Protein AF-A0A1H7JJ65-F1 (afdb_monomer_lite)

Organism: NCBI:txid188906

Structure (mmCIF, N/CA/C/O backbone):
data_AF-A0A1H7JJ65-F1
#
_entry.id   AF-A0A1H7JJ65-F1
#
loop_
_atom_site.group_PDB
_atom_site.id
_atom_site.type_symbol
_atom_site.label_atom_id
_atom_site.label_alt_id
_atom_site.label_comp_id
_atom_site.label_asym_id
_atom_site.label_entity_id
_atom_site.label_seq_id
_atom_site.pdbx_PDB_ins_code
_atom_site.Cartn_x
_atom_site.Cartn_y
_atom_site.Cartn_z
_atom_site.occupancy
_atom_site.B_iso_or_equiv
_atom_site.auth_seq_id
_atom_site.auth_comp_id
_atom_site.auth_asym_id
_atom_site.auth_atom_id
_atom_site.pdbx_PDB_model_num
ATOM 1 N N . MET A 1 1 ? 13.362 -25.190 -74.216 1.00 41.28 1 MET A N 1
ATOM 2 C CA . MET A 1 1 ? 14.226 -24.588 -75.252 1.00 41.28 1 MET A CA 1
ATOM 3 C C . MET A 1 1 ? 14.734 -23.266 -74.709 1.00 41.28 1 MET A C 1
ATOM 5 O O . MET A 1 1 ? 13.942 -22.355 -74.521 1.00 41.28 1 MET A O 1
ATOM 9 N N . SER A 1 2 ? 16.019 -23.224 -74.352 1.00 42.03 2 SER A N 1
ATOM 10 C CA . SER A 1 2 ? 16.770 -22.013 -73.999 1.00 42.03 2 SER A CA 1
ATOM 11 C C . SER A 1 2 ? 16.595 -20.935 -75.059 1.00 42.03 2 SER A C 1
ATOM 13 O O . SER A 1 2 ? 16.557 -21.314 -76.218 1.00 42.03 2 SER A O 1
ATOM 15 N N . HIS A 1 3 ? 16.587 -19.653 -74.687 1.00 48.94 3 HIS A N 1
ATOM 16 C CA . HIS A 1 3 ? 17.290 -18.583 -75.410 1.00 48.94 3 HIS A CA 1
ATOM 17 C C . HIS A 1 3 ? 17.666 -17.465 -74.428 1.00 48.94 3 HIS A C 1
ATOM 19 O O . HIS A 1 3 ? 17.015 -17.242 -73.412 1.00 48.94 3 HIS A O 1
ATOM 25 N N . ASN A 1 4 ? 18.804 -16.859 -74.732 1.00 43.41 4 ASN A N 1
ATOM 26 C CA . ASN A 1 4 ? 19.715 -16.140 -73.860 1.00 43.41 4 ASN A CA 1
ATOM 27 C C . ASN A 1 4 ? 19.615 -14.617 -74.084 1.00 43.41 4 ASN A C 1
ATOM 29 O O . ASN A 1 4 ? 19.265 -14.188 -75.176 1.00 43.41 4 ASN A O 1
ATOM 33 N N . ALA A 1 5 ? 19.965 -13.865 -73.037 1.00 46.72 5 ALA A N 1
ATOM 34 C CA . ALA A 1 5 ? 20.503 -12.500 -72.952 1.00 46.72 5 ALA A CA 1
ATOM 35 C C . ALA A 1 5 ? 20.323 -11.485 -74.105 1.00 46.72 5 ALA A C 1
ATOM 37 O O . ALA A 1 5 ? 20.729 -11.729 -75.236 1.00 46.72 5 ALA A O 1
ATOM 38 N N . SER A 1 6 ? 19.992 -10.235 -73.738 1.00 50.41 6 SER A N 1
ATOM 39 C CA . SER A 1 6 ? 20.900 -9.085 -73.941 1.00 50.41 6 SER A CA 1
ATOM 40 C C . SER A 1 6 ? 20.481 -7.845 -73.136 1.00 50.41 6 SER A C 1
ATOM 42 O O . SER A 1 6 ? 19.317 -7.462 -73.098 1.00 50.41 6 SER A O 1
ATOM 44 N N . LYS A 1 7 ? 21.478 -7.252 -72.469 1.00 47.69 7 LYS A N 1
ATOM 45 C CA . LYS A 1 7 ? 21.462 -5.988 -71.718 1.00 47.69 7 LYS A CA 1
ATOM 46 C C . LYS A 1 7 ? 21.478 -4.790 -72.672 1.00 47.69 7 LYS A C 1
ATOM 48 O O . LYS A 1 7 ? 22.247 -4.821 -73.622 1.00 47.69 7 LYS A O 1
ATOM 53 N N . THR A 1 8 ? 20.829 -3.692 -72.281 1.00 56.34 8 THR A N 1
ATOM 54 C CA . THR A 1 8 ? 21.282 -2.321 -72.596 1.00 56.34 8 THR A CA 1
ATOM 55 C C . THR A 1 8 ? 20.722 -1.346 -71.558 1.00 56.34 8 THR A C 1
ATOM 57 O O . THR A 1 8 ? 19.511 -1.226 -71.401 1.00 56.34 8 THR A O 1
ATOM 60 N N . VAL A 1 9 ? 21.625 -0.688 -70.831 1.00 53.47 9 VAL A N 1
ATOM 61 C CA . VAL A 1 9 ? 21.382 0.411 -69.882 1.00 53.47 9 VAL A CA 1
ATOM 62 C C . VAL A 1 9 ? 21.747 1.714 -70.603 1.00 53.47 9 VAL A C 1
ATOM 64 O O . VAL A 1 9 ? 22.794 1.726 -71.251 1.00 53.47 9 VAL A O 1
ATOM 67 N N . PRO A 1 10 ? 20.956 2.797 -70.519 1.00 58.78 10 PRO A N 1
ATOM 68 C CA . PRO A 1 10 ? 21.378 4.095 -71.028 1.00 58.78 10 PRO A CA 1
ATOM 69 C C . PRO A 1 10 ? 22.107 4.931 -69.963 1.00 58.78 10 PRO A C 1
ATOM 71 O O . PRO A 1 10 ? 21.571 5.235 -68.898 1.00 58.78 10 PRO A O 1
ATOM 74 N N . ASP A 1 11 ? 23.335 5.311 -70.313 1.00 47.53 11 ASP A N 1
ATOM 75 C CA . ASP A 1 11 ? 24.156 6.361 -69.710 1.00 47.53 11 ASP A CA 1
ATOM 76 C C . ASP A 1 11 ? 23.584 7.752 -70.018 1.00 47.53 11 ASP A C 1
ATOM 78 O O . ASP A 1 11 ? 23.416 8.105 -71.185 1.00 47.53 11 ASP A O 1
ATOM 82 N N . SER A 1 12 ? 23.405 8.595 -68.997 1.00 51.94 12 SER A N 1
ATOM 83 C CA . SER A 1 12 ? 23.601 10.044 -69.150 1.00 51.94 12 SER A CA 1
ATOM 84 C C . SER A 1 12 ? 23.763 10.730 -67.792 1.00 51.94 12 SER A C 1
ATOM 86 O O . SER A 1 12 ? 22.829 11.309 -67.239 1.00 51.94 12 SER A O 1
ATOM 88 N N . TRP A 1 13 ? 24.990 10.688 -67.276 1.00 40.09 13 TRP A N 1
ATOM 89 C CA . TRP A 1 13 ? 25.503 11.655 -66.310 1.00 40.09 13 TRP A CA 1
ATOM 90 C C . TRP A 1 13 ? 25.763 12.989 -67.021 1.00 40.09 13 TRP A C 1
ATOM 92 O O . TRP A 1 13 ? 26.478 13.030 -68.023 1.00 40.09 13 TRP A O 1
ATOM 102 N N . ARG A 1 14 ? 25.215 14.096 -66.509 1.00 53.28 14 ARG A N 1
ATOM 103 C CA . ARG A 1 14 ? 25.593 15.449 -66.944 1.00 53.28 14 ARG A CA 1
ATOM 104 C C . ARG A 1 14 ? 25.637 16.384 -65.731 1.00 53.28 14 ARG A C 1
ATOM 106 O O . ARG A 1 14 ? 24.605 16.737 -65.171 1.00 53.28 14 ARG A O 1
ATOM 113 N N . SER A 1 15 ? 26.851 16.740 -65.321 1.00 58.25 15 SER A N 1
ATOM 114 C CA . SER A 1 15 ? 27.149 17.705 -64.254 1.00 58.25 15 SER A CA 1
ATOM 115 C C . SER A 1 15 ? 26.972 19.155 -64.740 1.00 58.25 15 SER A C 1
ATOM 117 O O . SER A 1 15 ? 27.299 19.437 -65.896 1.00 58.25 15 SER A O 1
ATOM 119 N N . PRO A 1 16 ? 26.516 20.095 -63.892 1.00 60.50 16 PRO A N 1
ATOM 120 C CA . PRO A 1 16 ? 26.518 21.526 -64.202 1.00 60.50 16 PRO A CA 1
ATOM 121 C C . PRO A 1 16 ? 27.864 22.212 -63.860 1.00 60.50 16 PRO A C 1
ATOM 123 O O . PRO A 1 16 ? 28.567 21.763 -62.952 1.00 60.50 16 PRO A O 1
ATOM 126 N N . PRO A 1 17 ? 28.237 23.303 -64.563 1.00 58.91 17 PRO A N 1
ATOM 127 C CA . PRO A 1 17 ? 29.529 23.969 -64.403 1.00 58.91 17 PRO A CA 1
ATOM 128 C C . PRO A 1 17 ? 29.601 24.938 -63.210 1.00 58.91 17 PRO A C 1
ATOM 130 O O . PRO A 1 17 ? 28.641 25.619 -62.850 1.00 58.91 17 PRO A O 1
ATOM 133 N N . SER A 1 18 ? 30.807 25.026 -62.650 1.00 46.53 18 SER A N 1
ATOM 134 C CA . SER A 1 18 ? 31.251 25.923 -61.582 1.00 46.53 18 SER A CA 1
ATOM 135 C C . SER A 1 18 ? 31.408 27.373 -62.061 1.00 46.53 18 SER A C 1
ATOM 137 O O . SER A 1 18 ? 32.249 27.655 -62.914 1.00 46.53 18 SER A O 1
ATOM 139 N N . GLY A 1 19 ? 30.650 28.302 -61.472 1.00 43.56 19 GLY A N 1
ATOM 140 C CA . GLY A 1 19 ? 30.811 29.747 -61.661 1.00 43.56 19 GLY A CA 1
ATOM 141 C C . GLY A 1 19 ? 31.326 30.421 -60.391 1.00 43.56 19 GLY A C 1
ATOM 142 O O . GLY A 1 19 ? 30.559 30.644 -59.456 1.00 43.56 19 GLY A O 1
ATOM 143 N N . GLY A 1 20 ? 32.618 30.752 -60.364 1.00 42.12 20 GLY A N 1
ATOM 144 C CA . GLY A 1 20 ? 33.232 31.583 -59.331 1.00 42.12 20 GLY A CA 1
ATOM 145 C C . GLY A 1 20 ? 32.865 33.059 -59.505 1.00 42.12 20 GLY A C 1
ATOM 146 O O . GLY A 1 20 ? 32.876 33.587 -60.616 1.00 42.12 20 GLY A O 1
ATOM 147 N N . ARG A 1 21 ? 32.538 33.736 -58.399 1.00 47.75 21 ARG A N 1
ATOM 148 C CA . ARG A 1 21 ? 32.525 35.201 -58.314 1.00 47.75 21 ARG A CA 1
ATOM 149 C C . ARG A 1 21 ? 33.185 35.635 -57.014 1.00 47.75 21 ARG A C 1
ATOM 151 O O . ARG A 1 21 ? 32.634 35.437 -55.932 1.00 47.75 21 ARG A O 1
ATOM 158 N N . ASP A 1 22 ? 34.345 36.254 -57.174 1.00 50.09 22 ASP A N 1
ATOM 159 C CA . ASP A 1 22 ? 35.109 36.935 -56.141 1.00 50.09 22 ASP A CA 1
ATOM 160 C C . ASP A 1 22 ? 34.299 38.086 -55.532 1.00 50.09 22 ASP A C 1
ATOM 162 O O . ASP A 1 22 ? 33.864 39.005 -56.233 1.00 50.09 22 ASP A O 1
ATOM 166 N N . ARG A 1 23 ? 34.123 38.076 -54.207 1.00 54.47 23 ARG A N 1
ATOM 167 C CA . ARG A 1 23 ? 33.715 39.260 -53.442 1.00 54.47 23 ARG A CA 1
ATOM 168 C C . ARG A 1 23 ? 34.768 39.565 -52.385 1.00 54.47 23 ARG A C 1
ATOM 170 O O . ARG A 1 23 ? 34.934 38.832 -51.417 1.00 54.47 23 ARG A O 1
ATOM 177 N N . LYS A 1 24 ? 35.480 40.670 -52.622 1.00 46.72 24 LYS A N 1
ATOM 178 C CA . LYS A 1 24 ? 36.462 41.288 -51.729 1.00 46.72 24 LYS A CA 1
ATOM 179 C C . LYS A 1 24 ? 35.799 41.656 -50.399 1.00 46.72 24 LYS A C 1
ATOM 181 O O . LYS A 1 24 ? 34.787 42.351 -50.372 1.00 46.72 24 LYS A O 1
ATOM 186 N N . THR A 1 25 ? 36.387 41.189 -49.308 1.00 47.78 25 THR A N 1
ATOM 187 C CA . THR A 1 25 ? 35.969 41.427 -47.926 1.00 47.78 25 THR A CA 1
ATOM 188 C C . THR A 1 25 ? 36.525 42.758 -47.404 1.00 47.78 25 THR A C 1
ATOM 190 O O . THR A 1 25 ? 37.738 42.953 -47.411 1.00 47.78 25 THR A O 1
ATOM 193 N N . ASN A 1 26 ? 35.666 43.647 -46.895 1.00 48.22 26 ASN A N 1
ATOM 194 C CA . ASN A 1 26 ? 36.058 44.781 -46.047 1.00 48.22 26 ASN A CA 1
ATOM 195 C C . ASN A 1 26 ? 35.867 44.362 -44.575 1.00 48.22 26 ASN A C 1
ATOM 197 O O . ASN A 1 26 ? 34.754 44.378 -44.068 1.00 48.22 26 ASN A O 1
ATOM 201 N N . VAL A 1 27 ? 36.941 43.933 -43.902 1.00 56.47 27 VAL A N 1
ATOM 202 C CA . VAL A 1 27 ? 36.915 43.272 -42.568 1.00 56.47 27 VAL A CA 1
ATOM 203 C C . VAL A 1 27 ? 37.141 44.254 -41.396 1.00 56.47 27 VAL A C 1
ATOM 205 O O . VAL A 1 27 ? 37.302 43.855 -40.249 1.00 56.47 27 VAL A O 1
ATOM 208 N N . GLY A 1 28 ? 37.156 45.568 -41.638 1.00 53.72 28 GLY A N 1
ATOM 209 C CA . GLY A 1 28 ? 37.593 46.540 -40.622 1.00 53.72 28 GLY A CA 1
ATOM 210 C C . GLY A 1 28 ? 36.518 47.080 -39.669 1.00 53.72 28 GLY A C 1
ATOM 211 O O . GLY A 1 28 ? 36.824 47.355 -38.510 1.00 53.72 28 GLY A O 1
ATOM 212 N N . ALA A 1 29 ? 35.276 47.262 -40.129 1.00 51.69 29 ALA A N 1
ATOM 213 C CA . ALA A 1 29 ? 34.295 48.097 -39.418 1.00 51.69 29 ALA A CA 1
ATOM 214 C C . ALA A 1 29 ? 33.195 47.321 -38.665 1.00 51.69 29 ALA A C 1
ATOM 216 O O . ALA A 1 29 ? 32.647 47.841 -37.698 1.00 51.69 29 ALA A O 1
ATOM 217 N N . ASP A 1 30 ? 32.917 46.066 -39.030 1.00 55.19 30 ASP A N 1
ATOM 218 C CA . ASP A 1 30 ? 31.766 45.318 -38.489 1.00 55.19 30 ASP A CA 1
ATOM 219 C C . ASP A 1 30 ? 32.031 44.613 -37.149 1.00 55.19 30 ASP A C 1
ATOM 221 O O . ASP A 1 30 ? 31.111 44.278 -36.400 1.00 55.19 30 ASP A O 1
ATOM 225 N N . MET A 1 31 ? 33.297 44.412 -36.781 1.00 54.59 31 MET A N 1
ATOM 226 C CA . MET A 1 3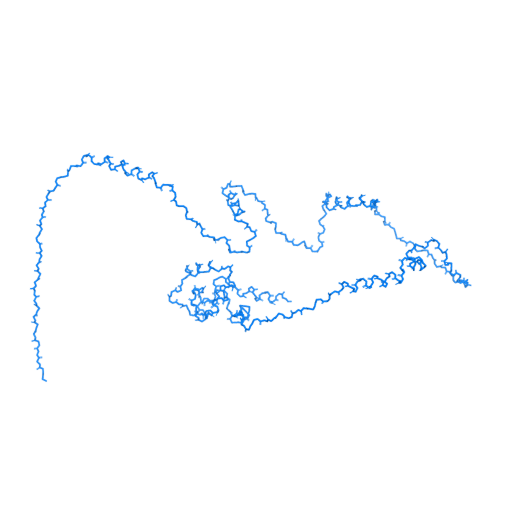1 ? 33.643 43.546 -35.649 1.00 54.59 31 MET A CA 1
ATOM 227 C C . MET A 1 31 ? 33.494 44.223 -34.274 1.00 54.59 31 MET A C 1
ATOM 229 O O . MET A 1 31 ? 33.460 43.539 -33.251 1.00 54.59 31 MET A O 1
ATOM 233 N N . ARG A 1 32 ? 33.386 45.559 -34.221 1.00 56.09 32 ARG A N 1
ATOM 234 C CA . ARG A 1 32 ? 33.118 46.311 -32.977 1.00 56.09 32 ARG A CA 1
ATOM 235 C C . ARG A 1 32 ? 31.623 46.416 -32.680 1.00 56.09 32 ARG A C 1
ATOM 237 O O . ARG A 1 32 ? 31.228 46.238 -31.533 1.00 56.09 32 ARG A O 1
ATOM 244 N N . THR A 1 33 ? 30.796 46.611 -33.700 1.00 54.47 33 THR A N 1
ATOM 245 C CA . THR A 1 33 ? 29.335 46.712 -33.578 1.00 54.47 33 THR A CA 1
ATOM 246 C C . THR A 1 33 ? 28.707 45.357 -33.246 1.00 54.47 33 THR A C 1
ATOM 248 O O . THR A 1 33 ? 27.845 45.279 -32.375 1.00 54.47 33 THR A O 1
ATOM 251 N N . ILE A 1 34 ? 29.221 44.264 -33.828 1.00 57.38 34 ILE A N 1
ATOM 252 C CA . ILE A 1 34 ? 28.788 42.894 -33.498 1.00 57.38 34 ILE A CA 1
ATOM 253 C C . ILE A 1 34 ? 29.124 42.522 -32.043 1.00 57.38 34 ILE A C 1
ATOM 255 O O . ILE A 1 34 ? 28.306 41.911 -31.362 1.00 57.38 34 ILE A O 1
ATOM 259 N N . ARG A 1 35 ? 30.287 42.933 -31.518 1.00 57.25 35 ARG A N 1
ATOM 260 C CA . ARG A 1 35 ? 30.678 42.643 -30.122 1.00 57.25 35 ARG A CA 1
ATOM 261 C C . ARG A 1 35 ? 29.809 43.366 -29.091 1.00 57.25 35 ARG A C 1
ATOM 263 O O . ARG A 1 35 ? 29.536 42.801 -28.037 1.00 57.25 35 ARG A O 1
ATOM 270 N N . ILE A 1 36 ? 29.348 44.578 -29.401 1.00 60.50 36 ILE A N 1
ATOM 271 C CA . ILE A 1 36 ? 28.470 45.352 -28.511 1.00 60.50 36 ILE A CA 1
ATOM 272 C C . ILE A 1 36 ? 27.048 44.767 -28.509 1.00 60.50 36 ILE A C 1
ATOM 274 O O . ILE A 1 36 ? 26.448 44.638 -27.446 1.00 60.50 36 ILE A O 1
ATOM 278 N N . ILE A 1 37 ? 26.539 44.326 -29.665 1.00 59.69 37 ILE A N 1
ATOM 279 C CA . ILE A 1 37 ? 25.203 43.713 -29.775 1.00 59.69 37 ILE A CA 1
ATOM 280 C C . ILE A 1 37 ? 25.163 42.326 -29.106 1.00 59.69 37 ILE A C 1
ATOM 282 O O . ILE A 1 37 ? 24.202 42.014 -28.407 1.00 59.69 37 ILE A O 1
ATOM 286 N N . VAL A 1 3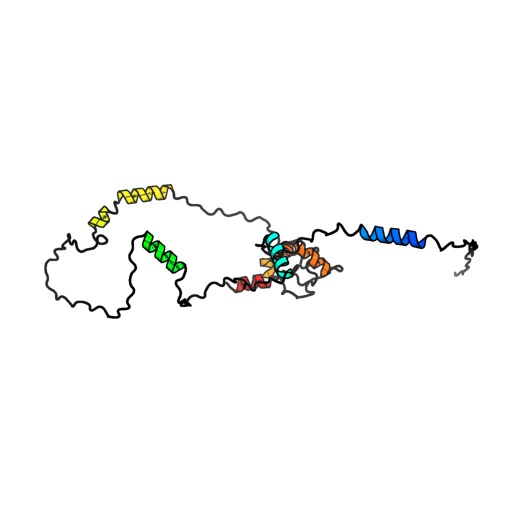8 ? 26.225 41.520 -29.234 1.00 60.06 38 VAL A N 1
ATOM 287 C CA . VAL A 1 38 ? 26.328 40.211 -28.555 1.00 60.06 38 VAL A CA 1
ATOM 288 C C . VAL A 1 38 ? 26.459 40.368 -27.033 1.00 60.06 38 VAL A C 1
ATOM 290 O O . VAL A 1 38 ? 25.875 39.585 -26.289 1.00 60.06 38 VAL A O 1
ATOM 293 N N . GLY A 1 39 ? 27.159 41.402 -26.553 1.00 56.62 39 GLY A N 1
ATOM 294 C CA . GLY A 1 39 ? 27.272 41.687 -25.118 1.00 56.62 39 GLY A CA 1
ATOM 295 C C . GLY A 1 39 ? 25.956 42.140 -24.473 1.00 56.62 39 GLY A C 1
ATOM 296 O O . GLY A 1 39 ? 25.654 41.743 -23.351 1.00 56.62 39 GLY A O 1
ATOM 297 N N . LEU A 1 40 ? 25.142 42.924 -25.189 1.00 57.12 40 LEU A N 1
ATOM 298 C CA . LEU A 1 40 ? 23.868 43.446 -24.674 1.00 57.12 40 LEU A CA 1
ATOM 299 C C . LEU A 1 40 ? 22.742 42.395 -24.725 1.00 57.12 40 LEU A C 1
ATOM 301 O O . LEU A 1 40 ? 21.893 42.372 -23.839 1.00 57.12 40 LEU A O 1
ATOM 305 N N . ALA A 1 41 ? 22.788 41.463 -25.685 1.00 54.72 41 ALA A N 1
ATOM 306 C CA . ALA A 1 41 ? 21.889 40.304 -25.739 1.00 54.72 41 ALA A CA 1
ATOM 307 C C . ALA A 1 41 ? 22.182 39.246 -24.653 1.00 54.72 41 ALA A C 1
ATOM 309 O O . ALA A 1 41 ? 21.286 38.501 -24.265 1.00 54.72 41 ALA A O 1
ATOM 310 N N . ALA A 1 42 ? 23.411 39.190 -24.129 1.00 56.38 42 ALA A N 1
ATOM 311 C CA . ALA A 1 42 ? 23.761 38.305 -23.016 1.00 56.38 42 ALA A CA 1
ATOM 312 C C . ALA A 1 42 ? 23.300 38.849 -21.647 1.00 56.38 42 ALA A C 1
ATOM 314 O O . ALA A 1 42 ? 23.096 38.071 -20.717 1.00 56.38 42 ALA A O 1
ATOM 315 N N . ALA A 1 43 ? 23.101 40.166 -21.517 1.00 55.53 43 ALA A N 1
ATOM 316 C CA . ALA A 1 43 ? 22.722 40.806 -20.253 1.00 55.53 43 ALA A CA 1
ATOM 317 C C . ALA A 1 43 ? 21.201 40.843 -19.992 1.00 55.53 43 ALA A C 1
ATOM 319 O O . ALA A 1 43 ? 20.789 41.085 -18.861 1.00 55.53 43 ALA A O 1
ATOM 320 N N . THR A 1 44 ? 20.356 40.579 -20.995 1.00 57.19 44 THR A N 1
ATOM 321 C CA . THR A 1 44 ? 18.882 40.616 -20.869 1.00 57.19 44 THR A CA 1
ATOM 322 C C . THR A 1 44 ? 18.218 39.240 -20.720 1.00 57.19 44 THR A C 1
ATOM 324 O O . THR A 1 44 ? 16.995 39.162 -20.664 1.00 57.19 44 THR A O 1
ATOM 327 N N . LEU A 1 45 ? 18.994 38.156 -20.600 1.00 52.78 45 LEU A N 1
ATOM 328 C CA . LEU A 1 45 ? 18.490 36.774 -20.497 1.00 52.78 45 LEU A CA 1
ATOM 329 C C . LEU A 1 45 ? 18.559 36.154 -19.085 1.00 52.78 45 LEU A C 1
ATOM 331 O O . LEU A 1 45 ? 18.343 34.955 -18.943 1.00 52.78 45 LEU A O 1
ATOM 335 N N . VAL A 1 46 ? 18.836 36.933 -18.030 1.00 56.59 46 VAL A N 1
ATOM 336 C CA . VAL A 1 46 ? 19.002 36.398 -16.652 1.00 56.59 46 VAL A CA 1
ATOM 337 C C . VAL A 1 46 ? 17.790 36.651 -15.740 1.00 56.59 46 VAL A C 1
ATOM 339 O O . VAL A 1 46 ? 17.842 36.410 -14.540 1.00 56.59 46 VAL A O 1
ATOM 342 N N . THR A 1 47 ? 16.642 37.063 -16.276 1.00 60.31 47 THR A N 1
ATOM 343 C CA . THR A 1 47 ? 15.408 37.136 -15.476 1.00 60.31 47 THR A CA 1
ATOM 344 C C . THR A 1 47 ? 14.327 36.263 -16.098 1.00 60.31 47 THR A C 1
ATOM 346 O O . THR A 1 47 ? 13.864 36.566 -17.193 1.00 60.31 47 THR A O 1
ATOM 349 N N . ALA A 1 48 ? 13.913 35.236 -15.353 1.00 54.59 48 ALA A N 1
ATOM 350 C CA . ALA A 1 48 ? 12.840 34.274 -15.628 1.00 54.59 48 ALA A CA 1
ATOM 351 C C . ALA A 1 48 ? 13.240 32.987 -16.374 1.00 54.59 48 ALA A C 1
ATOM 353 O O . ALA A 1 48 ? 13.111 32.878 -17.589 1.00 54.59 48 ALA A O 1
ATOM 354 N N . CYS A 1 49 ? 13.609 31.964 -15.600 1.00 46.53 49 CYS A N 1
ATOM 355 C CA . CYS A 1 49 ? 13.006 30.631 -15.709 1.00 46.53 49 CYS A CA 1
ATOM 356 C C . CYS A 1 49 ? 13.460 29.775 -14.525 1.00 46.53 49 CYS A C 1
ATOM 358 O O . CYS A 1 49 ? 14.460 29.068 -14.610 1.00 46.53 49 CYS A O 1
ATOM 360 N N . GLU A 1 50 ? 12.707 29.821 -13.429 1.00 59.19 50 GLU A N 1
ATOM 361 C CA . GLU A 1 50 ? 12.691 28.699 -12.495 1.00 59.19 50 GLU A CA 1
ATOM 362 C C . GLU A 1 50 ? 11.424 27.895 -12.814 1.00 59.19 50 GLU A C 1
ATOM 364 O O . GLU A 1 50 ? 10.318 28.421 -12.657 1.00 59.19 50 GLU A O 1
ATOM 369 N N . PRO A 1 51 ? 11.537 26.681 -13.387 1.00 63.81 51 PRO A N 1
ATOM 370 C CA . PRO A 1 51 ? 10.374 25.822 -13.549 1.00 63.81 51 PRO A CA 1
ATOM 371 C C . PRO A 1 51 ? 9.842 25.474 -12.151 1.00 63.81 51 PRO A C 1
ATOM 373 O O . PRO A 1 51 ? 10.654 25.226 -11.257 1.00 63.81 51 PRO A O 1
ATOM 376 N N . PRO A 1 52 ? 8.515 25.422 -11.927 1.00 57.59 52 PRO A N 1
ATOM 377 C CA . PRO A 1 52 ? 8.003 24.873 -10.681 1.00 57.59 52 PRO A CA 1
ATOM 378 C C . PRO A 1 52 ? 8.534 23.442 -10.550 1.00 57.59 52 PRO A C 1
ATOM 380 O O . PRO A 1 52 ? 8.271 22.585 -11.398 1.00 57.59 52 PRO A O 1
ATOM 383 N N . LEU A 1 53 ? 9.353 23.214 -9.523 1.00 52.38 53 LEU A N 1
ATOM 384 C CA . LEU A 1 53 ? 9.831 21.889 -9.155 1.00 52.38 53 LEU A CA 1
ATOM 385 C C . LEU A 1 53 ? 8.598 20.998 -8.940 1.00 52.38 53 LEU A C 1
ATOM 387 O O . LEU A 1 53 ? 7.713 21.386 -8.174 1.00 52.38 53 LEU A O 1
ATOM 391 N N . PRO A 1 54 ? 8.498 19.831 -9.598 1.00 51.34 54 PRO A N 1
ATOM 392 C CA . PRO A 1 54 ? 7.413 18.904 -9.320 1.00 51.34 54 PRO A CA 1
ATOM 393 C C . PRO A 1 54 ? 7.472 18.494 -7.846 1.00 51.34 54 PRO A C 1
ATOM 395 O O . PRO A 1 54 ? 8.562 18.231 -7.330 1.00 51.34 54 PRO A O 1
ATOM 398 N N . GLU A 1 55 ? 6.303 18.451 -7.201 1.00 54.62 55 GLU A N 1
ATOM 399 C CA . GLU A 1 55 ? 6.013 18.000 -5.830 1.00 54.62 55 GLU A CA 1
ATOM 400 C C . GLU A 1 55 ? 6.619 16.605 -5.558 1.00 54.62 55 GLU A C 1
ATOM 402 O O . GLU A 1 55 ? 5.937 15.589 -5.528 1.00 54.62 55 GLU A O 1
ATOM 407 N N . SER A 1 56 ? 7.939 16.527 -5.403 1.00 51.41 56 SER A N 1
ATOM 408 C CA . SER A 1 56 ? 8.679 15.265 -5.246 1.00 51.41 56 SER A CA 1
ATOM 409 C C . SER A 1 56 ? 8.908 14.924 -3.769 1.00 51.41 56 SER A C 1
ATOM 411 O O . SER A 1 56 ? 9.661 14.011 -3.449 1.00 51.41 56 SER A O 1
ATOM 413 N N . GLY A 1 57 ? 8.277 15.673 -2.858 1.00 51.41 57 GLY A N 1
ATOM 414 C CA . GLY A 1 57 ? 8.369 15.482 -1.409 1.00 51.41 57 GLY A CA 1
ATOM 415 C C . GLY A 1 57 ? 7.241 14.646 -0.799 1.00 51.41 57 GLY A C 1
ATOM 416 O O . GLY A 1 57 ? 7.256 14.418 0.404 1.00 51.41 57 GLY A O 1
ATOM 417 N N . ALA A 1 58 ? 6.265 14.190 -1.591 1.00 52.28 58 ALA A N 1
ATOM 418 C CA . ALA A 1 58 ? 5.024 13.605 -1.077 1.00 52.28 58 ALA A CA 1
ATOM 419 C C . ALA A 1 58 ? 4.994 12.062 -1.043 1.00 52.28 58 ALA A C 1
ATOM 421 O O . ALA A 1 58 ? 3.920 11.474 -0.939 1.00 52.28 58 ALA A O 1
ATOM 422 N N . ARG A 1 59 ? 6.144 11.372 -1.105 1.00 50.75 59 ARG A N 1
ATOM 423 C CA . ARG A 1 59 ? 6.196 9.936 -0.768 1.00 50.75 59 ARG A CA 1
ATOM 424 C C . ARG A 1 59 ? 6.274 9.779 0.751 1.00 50.75 59 ARG A C 1
ATOM 426 O O . ARG A 1 59 ? 7.341 9.583 1.321 1.00 50.75 59 ARG A O 1
ATOM 433 N N . GLY A 1 60 ? 5.127 9.920 1.401 1.00 54.97 60 GLY A N 1
ATOM 434 C CA . GLY A 1 60 ? 4.956 9.706 2.833 1.00 54.97 60 GLY A CA 1
ATOM 435 C C . GLY A 1 60 ? 3.648 10.308 3.331 1.00 54.97 60 GLY A C 1
ATOM 436 O O . GLY A 1 60 ? 3.073 11.185 2.689 1.00 54.97 60 GLY A O 1
ATOM 437 N N . VAL A 1 61 ? 3.183 9.860 4.498 1.00 52.09 61 VAL A N 1
ATOM 438 C CA . VAL A 1 61 ? 2.154 10.574 5.266 1.00 52.09 61 VAL A CA 1
ATOM 439 C C . VAL A 1 61 ? 2.756 11.901 5.745 1.00 52.09 61 VAL A C 1
ATOM 441 O O . VAL A 1 61 ? 3.300 12.007 6.837 1.00 52.09 61 VAL A O 1
ATOM 444 N N . GLY A 1 62 ? 2.784 12.899 4.863 1.00 55.47 62 GLY A N 1
ATOM 445 C CA . GLY A 1 62 ? 3.392 14.195 5.133 1.00 55.47 62 GLY A CA 1
ATOM 446 C C . GLY A 1 62 ? 2.613 14.934 6.214 1.00 55.47 62 GLY A C 1
ATOM 447 O O . GLY A 1 62 ? 1.563 15.505 5.940 1.00 55.47 62 GLY A O 1
ATOM 448 N N . PHE A 1 63 ? 3.130 14.925 7.442 1.00 62.12 63 PHE A N 1
ATOM 449 C CA . PHE A 1 63 ? 2.656 15.786 8.534 1.00 62.12 63 PHE A CA 1
ATOM 450 C C . PHE A 1 63 ? 3.241 17.204 8.452 1.00 62.12 63 PHE A C 1
ATOM 452 O O . PHE A 1 63 ? 2.863 18.078 9.230 1.00 62.12 63 PHE A O 1
ATOM 459 N N . ASP A 1 64 ? 4.158 17.427 7.509 1.00 70.19 64 ASP A N 1
ATOM 460 C CA . ASP A 1 64 ? 4.876 18.678 7.346 1.00 70.19 64 ASP A CA 1
ATOM 461 C C . ASP A 1 64 ? 4.240 19.528 6.247 1.00 70.19 64 ASP A C 1
ATOM 463 O O . ASP A 1 64 ? 4.032 19.075 5.119 1.00 70.19 64 ASP A O 1
ATOM 467 N N . THR A 1 65 ? 3.949 20.788 6.563 1.00 77.06 65 THR A N 1
ATOM 468 C CA . THR A 1 65 ? 3.448 21.739 5.566 1.00 77.06 65 THR A CA 1
ATOM 469 C C . THR A 1 65 ? 4.574 22.158 4.607 1.00 77.06 65 THR A C 1
ATOM 471 O O . THR A 1 65 ? 5.751 22.132 4.987 1.00 77.06 65 THR A O 1
ATOM 474 N N . PRO A 1 66 ? 4.257 22.609 3.377 1.00 72.94 66 PRO A N 1
ATOM 475 C CA . PRO A 1 66 ? 5.259 23.099 2.421 1.00 72.94 66 PRO A CA 1
ATOM 476 C C . PRO A 1 66 ? 6.214 24.154 3.009 1.00 72.94 66 PRO A C 1
ATOM 478 O O . PRO A 1 66 ? 7.405 24.179 2.696 1.00 72.94 66 PRO A O 1
ATOM 481 N N . GLU A 1 67 ? 5.711 24.982 3.927 1.00 75.75 67 GLU A N 1
ATOM 482 C CA . GLU A 1 67 ? 6.486 25.992 4.654 1.00 75.75 67 GLU A CA 1
ATOM 483 C C . GLU A 1 67 ? 7.528 25.371 5.600 1.00 75.75 67 GLU A C 1
ATOM 485 O O . GLU A 1 67 ? 8.675 25.817 5.643 1.00 75.75 67 GLU A O 1
ATOM 490 N N . GLN A 1 68 ? 7.176 24.299 6.317 1.00 79.12 68 GLN A N 1
ATOM 491 C CA . GLN A 1 68 ? 8.092 23.590 7.221 1.00 79.12 68 GLN A CA 1
ATOM 492 C C . GLN A 1 68 ? 9.211 22.863 6.461 1.00 79.12 68 GLN A C 1
ATOM 494 O O . GLN A 1 68 ? 10.321 22.698 6.977 1.00 79.12 68 GLN A O 1
ATOM 499 N N . ILE A 1 69 ? 8.939 22.433 5.227 1.00 80.69 69 ILE A N 1
ATOM 500 C CA . ILE A 1 69 ? 9.942 21.845 4.330 1.00 80.69 69 ILE A CA 1
ATOM 501 C C . ILE A 1 69 ? 10.921 22.928 3.857 1.00 80.69 69 ILE A C 1
ATOM 503 O O . ILE A 1 69 ? 12.134 22.703 3.861 1.00 80.69 69 ILE A O 1
ATOM 507 N N . ALA A 1 70 ? 10.420 24.114 3.495 1.00 81.94 70 ALA A N 1
ATOM 508 C CA . ALA A 1 70 ? 11.259 25.250 3.110 1.00 81.94 70 ALA A CA 1
ATOM 509 C C . ALA A 1 70 ? 12.177 25.702 4.259 1.00 81.94 70 ALA A C 1
ATOM 511 O O . ALA A 1 70 ? 13.387 25.796 4.073 1.00 81.94 70 ALA A O 1
ATOM 512 N N . GLN A 1 71 ? 11.636 25.849 5.471 1.00 80.56 71 GLN A N 1
ATOM 513 C CA . GLN A 1 71 ? 12.415 26.243 6.651 1.00 80.56 71 GLN A CA 1
ATOM 514 C C . GLN A 1 71 ? 13.527 25.244 7.002 1.00 80.56 71 GLN A C 1
ATOM 516 O O . GLN A 1 71 ? 14.636 25.646 7.353 1.00 80.56 71 GLN A O 1
ATOM 521 N N . ARG A 1 72 ? 13.269 23.932 6.889 1.00 78.31 72 ARG A N 1
ATOM 522 C CA . ARG A 1 72 ? 14.302 22.907 7.126 1.00 78.31 72 ARG A CA 1
ATOM 523 C C . ARG A 1 72 ? 15.415 22.952 6.090 1.00 78.31 72 ARG A C 1
ATOM 525 O O . ARG A 1 72 ? 16.581 22.804 6.450 1.00 78.31 72 ARG A O 1
ATOM 532 N N . ARG A 1 73 ? 15.063 23.179 4.827 1.00 79.69 73 ARG A N 1
ATOM 533 C CA . ARG A 1 73 ? 16.035 23.357 3.747 1.00 79.69 73 ARG A CA 1
ATOM 534 C C . ARG A 1 73 ? 16.933 24.566 4.017 1.00 79.69 73 ARG A C 1
ATOM 536 O O . ARG A 1 73 ? 18.151 24.450 3.921 1.00 79.69 73 ARG A O 1
ATOM 543 N N . ASP A 1 74 ? 16.351 25.686 4.435 1.00 82.19 74 ASP A N 1
ATOM 544 C CA . ASP A 1 74 ? 17.098 26.912 4.739 1.00 82.19 74 ASP A CA 1
ATOM 545 C C . ASP A 1 74 ? 18.002 26.746 5.974 1.00 82.19 74 ASP A C 1
ATOM 547 O O . ASP A 1 74 ? 19.140 27.223 5.990 1.00 82.19 74 ASP A O 1
ATOM 551 N N . ALA A 1 75 ? 17.561 25.992 6.986 1.00 78.81 75 ALA A N 1
ATOM 552 C CA . ALA A 1 75 ? 18.384 25.625 8.144 1.00 78.81 75 ALA A CA 1
ATOM 553 C C . ALA A 1 75 ? 19.577 24.721 7.763 1.00 78.81 75 ALA A C 1
ATOM 555 O O . ALA A 1 75 ? 20.683 24.886 8.278 1.00 78.81 75 ALA A O 1
ATOM 556 N N . GLN A 1 76 ? 19.379 23.791 6.821 1.00 80.12 76 GLN A N 1
ATOM 557 C CA . GLN A 1 76 ? 20.448 22.934 6.293 1.00 80.12 76 GLN A CA 1
ATOM 558 C C . GLN A 1 76 ? 21.464 23.728 5.460 1.00 80.12 76 GLN A C 1
ATOM 560 O O . GLN A 1 76 ? 22.667 23.508 5.588 1.00 80.12 76 GLN A O 1
ATOM 565 N N . LEU A 1 77 ? 20.996 24.676 4.645 1.00 79.25 77 LEU A N 1
ATOM 566 C CA . LEU A 1 77 ? 21.848 25.521 3.802 1.00 79.25 77 LEU A CA 1
ATOM 567 C C . LEU A 1 77 ? 22.634 26.567 4.606 1.00 79.25 77 LEU A C 1
ATOM 569 O O . LEU A 1 77 ? 23.765 26.890 4.253 1.00 79.25 77 LEU A O 1
ATOM 573 N N . SER A 1 78 ? 22.064 27.075 5.699 1.00 83.88 78 SER A N 1
ATOM 574 C CA . SER A 1 78 ? 22.717 28.053 6.584 1.00 83.88 78 SER A CA 1
ATOM 575 C C . SER A 1 78 ? 23.705 27.430 7.578 1.00 83.88 78 SER A C 1
ATOM 577 O O . SER A 1 78 ? 24.298 28.148 8.384 1.00 83.88 78 SER A O 1
ATOM 579 N N . GLY A 1 79 ? 23.891 26.103 7.552 1.00 68.06 79 GLY A N 1
ATOM 580 C CA . GLY A 1 79 ? 24.753 25.385 8.498 1.00 68.06 79 GLY A CA 1
ATOM 581 C C . GLY A 1 79 ? 24.243 25.426 9.944 1.00 68.06 79 GLY A C 1
ATOM 582 O O . GLY A 1 79 ? 24.911 24.934 10.852 1.00 68.06 79 GLY A O 1
ATOM 583 N N . GLN A 1 80 ? 23.049 25.977 10.166 1.00 61.28 80 GLN A N 1
ATOM 584 C CA . GLN A 1 80 ? 22.363 26.001 11.448 1.00 61.28 80 GLN A CA 1
ATOM 585 C C . GLN A 1 80 ? 21.542 24.723 11.580 1.00 61.28 80 GLN A C 1
ATOM 587 O O . GLN A 1 80 ? 20.314 24.740 11.598 1.00 61.28 80 GLN A O 1
ATOM 592 N N . SER A 1 81 ? 22.227 23.586 11.653 1.00 56.50 81 SER A N 1
ATOM 593 C CA . SER A 1 81 ? 21.590 22.350 12.088 1.00 56.50 81 SER A CA 1
ATOM 594 C C . SER A 1 81 ? 21.706 22.287 13.611 1.00 56.50 81 SER A C 1
ATOM 596 O O . SER A 1 81 ? 22.765 21.904 14.116 1.00 56.50 81 SER A O 1
ATOM 598 N N . PRO A 1 82 ? 20.683 22.677 14.402 1.00 50.06 82 PRO A N 1
ATOM 599 C CA . PRO A 1 82 ? 20.638 22.186 15.760 1.00 50.06 82 PRO A CA 1
ATOM 600 C C . PRO A 1 82 ? 20.521 20.667 15.647 1.00 50.06 82 PRO A C 1
ATOM 602 O O . PRO A 1 82 ? 19.573 20.153 15.049 1.00 50.06 82 PRO A O 1
ATOM 605 N N . LEU A 1 83 ? 21.477 19.950 16.236 1.00 41.62 83 LEU A N 1
ATOM 606 C CA . LEU A 1 83 ? 21.308 18.561 16.650 1.00 41.62 83 LEU A CA 1
ATOM 607 C C . LEU A 1 83 ? 20.179 18.530 17.690 1.00 41.62 83 LEU A C 1
ATOM 609 O O . LEU A 1 83 ? 20.405 18.369 18.885 1.00 41.62 83 LEU A O 1
ATOM 613 N N . ARG A 1 84 ? 18.940 18.750 17.253 1.00 50.28 84 ARG A N 1
ATOM 614 C CA . ARG A 1 84 ? 17.780 18.282 17.985 1.00 50.28 84 ARG A CA 1
ATOM 615 C C . ARG A 1 84 ? 17.753 16.784 17.714 1.00 50.28 84 ARG A C 1
ATOM 617 O O . ARG A 1 84 ? 17.559 16.412 16.553 1.00 50.28 84 ARG A O 1
ATOM 624 N N . PRO A 1 85 ? 17.977 15.919 18.720 1.00 43.94 85 PRO A N 1
ATOM 625 C CA . PRO A 1 85 ? 17.638 14.521 18.541 1.00 43.94 85 PRO A CA 1
ATOM 626 C C . PRO A 1 85 ? 16.184 14.492 18.087 1.00 43.94 85 PRO A C 1
ATOM 628 O O . PRO A 1 85 ? 15.333 15.181 18.661 1.00 43.94 85 PRO A O 1
ATOM 631 N N . GLN A 1 86 ? 15.913 13.761 17.008 1.00 44.72 86 GLN A N 1
ATOM 632 C CA . GLN A 1 86 ? 14.539 13.45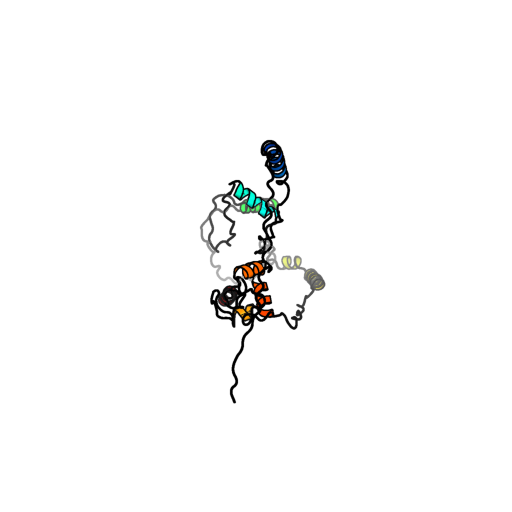9 16.663 1.00 44.72 86 GLN A CA 1
ATOM 633 C C . GLN A 1 86 ? 13.941 12.829 17.913 1.00 44.72 86 GLN A C 1
ATOM 635 O O . GLN A 1 86 ? 14.483 11.845 18.421 1.00 44.72 86 GLN A O 1
ATOM 640 N N . ALA A 1 87 ? 12.900 13.450 18.463 1.00 46.62 87 ALA A N 1
ATOM 641 C CA . ALA A 1 87 ? 12.154 12.870 19.558 1.00 46.62 87 ALA A CA 1
ATOM 642 C C . ALA A 1 87 ? 11.449 11.630 18.999 1.00 46.62 87 ALA A C 1
ATOM 644 O O . ALA A 1 87 ? 10.287 11.672 18.611 1.00 46.62 87 ALA A O 1
ATOM 645 N N . SER A 1 88 ? 12.186 10.525 18.910 1.00 40.12 88 SER A N 1
ATOM 646 C CA . SER A 1 88 ? 11.593 9.203 18.915 1.00 40.12 88 SER A CA 1
ATOM 647 C C . SER A 1 88 ? 10.971 9.070 20.293 1.00 40.12 88 SER A C 1
ATOM 649 O O . SER A 1 88 ? 11.665 8.816 21.277 1.00 40.12 88 SER A O 1
ATOM 651 N N . VAL A 1 89 ? 9.671 9.340 20.382 1.00 42.50 89 VAL A N 1
ATOM 652 C CA . VAL A 1 89 ? 8.883 9.009 21.565 1.00 42.50 89 VAL A CA 1
ATOM 653 C C . VAL A 1 89 ? 8.748 7.491 21.558 1.00 42.50 89 VAL A C 1
ATOM 655 O O . VAL A 1 89 ? 7.790 6.933 21.032 1.00 42.50 89 VAL A O 1
ATOM 658 N N . LEU A 1 90 ? 9.769 6.812 22.076 1.00 50.47 90 LEU A N 1
ATOM 659 C CA . LEU A 1 90 ? 9.648 5.414 22.449 1.00 50.47 90 LEU A CA 1
ATOM 660 C C . LEU A 1 90 ? 8.797 5.380 23.729 1.00 50.47 90 LEU A C 1
ATOM 662 O O . LEU A 1 90 ? 9.090 6.148 24.652 1.00 50.47 90 LEU A O 1
ATOM 666 N N . PRO A 1 91 ? 7.746 4.546 23.819 1.00 46.09 91 PRO A N 1
ATOM 667 C CA . PRO A 1 91 ? 7.053 4.363 25.086 1.00 46.09 91 PRO A CA 1
ATOM 668 C C . PRO A 1 91 ? 8.070 3.902 26.147 1.00 46.09 91 PRO A C 1
ATOM 670 O O . PRO A 1 91 ? 8.918 3.056 25.842 1.00 46.09 91 PRO A O 1
ATOM 673 N N . PRO A 1 92 ? 8.040 4.453 27.375 1.00 58.41 92 PRO A N 1
ATOM 674 C CA . PRO A 1 92 ? 8.938 4.004 28.427 1.00 58.41 92 PRO A CA 1
ATOM 675 C C . PRO A 1 92 ? 8.701 2.515 28.694 1.00 58.41 92 PRO A C 1
ATOM 677 O O . PRO A 1 92 ? 7.558 2.062 28.786 1.00 58.41 92 PRO A O 1
ATOM 680 N N . ALA A 1 93 ? 9.789 1.755 28.827 1.00 52.03 93 ALA A N 1
ATOM 681 C CA . ALA A 1 93 ? 9.711 0.370 29.262 1.00 52.03 93 ALA A CA 1
ATOM 682 C C . ALA A 1 93 ? 9.002 0.306 30.632 1.00 52.03 93 ALA A C 1
ATOM 684 O O . ALA A 1 93 ? 9.303 1.120 31.515 1.00 52.03 93 ALA A O 1
ATOM 685 N N . PRO A 1 94 ? 8.060 -0.628 30.840 1.00 44.19 94 PRO A N 1
ATOM 686 C CA . PRO A 1 94 ? 7.379 -0.752 32.119 1.00 44.19 94 PRO A CA 1
ATOM 687 C C . PRO A 1 94 ? 8.397 -1.116 33.211 1.00 44.19 94 PRO A C 1
ATOM 689 O O . PRO A 1 94 ? 8.979 -2.197 33.186 1.00 44.19 94 PRO A O 1
ATOM 692 N N . GLY A 1 95 ? 8.613 -0.210 34.172 1.00 55.62 95 GLY A N 1
ATOM 693 C CA . GLY A 1 95 ? 9.317 -0.511 35.427 1.00 55.62 95 GLY A CA 1
ATOM 694 C C . GLY A 1 95 ? 10.596 0.274 35.743 1.00 55.62 95 GLY A C 1
ATOM 695 O O . GLY A 1 95 ? 11.126 0.103 36.838 1.00 55.62 95 GLY A O 1
ATOM 696 N N . THR A 1 96 ? 11.097 1.160 34.879 1.00 44.84 96 THR A N 1
ATOM 697 C CA . THR A 1 96 ? 12.265 2.001 35.218 1.00 44.84 96 THR A CA 1
ATOM 698 C C . THR A 1 96 ? 11.844 3.351 35.794 1.00 44.84 96 THR A C 1
ATOM 700 O O . THR A 1 96 ? 11.566 4.294 35.056 1.00 44.84 96 THR A O 1
ATOM 703 N N . ALA A 1 97 ? 11.829 3.460 37.124 1.00 44.19 97 ALA A N 1
ATOM 704 C CA . ALA A 1 97 ? 11.782 4.746 37.812 1.00 44.19 97 ALA A CA 1
ATOM 705 C C . ALA A 1 97 ? 13.168 5.407 37.736 1.00 44.19 97 ALA A C 1
ATOM 707 O O . ALA A 1 97 ? 14.084 5.054 38.478 1.00 44.19 97 ALA A O 1
ATOM 708 N N . VAL A 1 98 ? 13.335 6.363 36.823 1.00 39.84 98 VAL A N 1
ATOM 709 C CA . VAL A 1 98 ? 14.441 7.325 36.895 1.00 39.84 98 VAL A CA 1
ATOM 710 C C . VAL A 1 98 ? 14.144 8.271 38.054 1.00 39.84 98 VAL A C 1
ATOM 712 O O . VAL A 1 98 ? 13.204 9.060 37.998 1.00 39.84 98 VAL A O 1
ATOM 715 N N . ALA A 1 99 ? 14.926 8.163 39.127 1.00 47.59 99 ALA A N 1
ATOM 716 C CA . ALA A 1 99 ? 14.906 9.119 40.223 1.00 47.59 99 ALA A CA 1
ATOM 717 C C . ALA A 1 99 ? 15.482 10.458 39.730 1.00 47.59 99 ALA A C 1
ATOM 719 O O . ALA A 1 99 ? 16.688 10.693 39.794 1.00 47.59 99 ALA A O 1
ATOM 720 N N . SER A 1 100 ? 14.622 11.331 39.209 1.00 42.50 100 SER A N 1
ATOM 721 C CA . SER A 1 100 ? 14.963 12.735 38.982 1.00 42.50 100 SER A CA 1
ATOM 722 C C . SER A 1 100 ? 14.971 13.449 40.330 1.00 42.50 100 SER A C 1
ATOM 724 O O . SER A 1 100 ? 13.932 13.630 40.953 1.00 42.50 100 SER A O 1
ATOM 726 N N . ALA A 1 101 ? 16.150 13.865 40.790 1.00 51.38 101 ALA A N 1
ATOM 727 C CA . ALA A 1 101 ? 16.336 14.629 42.027 1.00 51.38 101 ALA A CA 1
ATOM 728 C C . ALA A 1 101 ? 15.906 16.113 41.910 1.00 51.38 101 ALA A C 1
ATOM 730 O O . ALA A 1 101 ? 16.406 16.968 42.636 1.00 51.38 101 ALA A O 1
ATOM 731 N N . ALA A 1 102 ? 14.989 16.429 40.994 1.00 56.81 102 ALA A N 1
ATOM 732 C CA . ALA A 1 102 ? 14.398 17.749 40.815 1.00 56.81 102 ALA A CA 1
ATOM 733 C C . ALA A 1 102 ? 12.876 17.582 40.693 1.00 56.81 102 ALA A C 1
ATOM 735 O O . ALA A 1 102 ? 12.446 16.645 40.014 1.00 56.81 102 ALA A O 1
ATOM 736 N N . PRO A 1 103 ? 12.064 18.437 41.344 1.00 54.91 103 PRO A N 1
ATOM 737 C CA . PRO A 1 103 ? 10.613 18.317 41.282 1.00 54.91 103 PRO A CA 1
ATOM 738 C C . PRO A 1 103 ? 10.164 18.416 39.824 1.00 54.91 103 PRO A C 1
ATOM 740 O O . PRO A 1 103 ? 10.512 19.359 39.113 1.00 54.91 103 PRO A O 1
ATOM 743 N N . SER A 1 104 ? 9.445 17.395 39.367 1.00 74.31 104 SER A N 1
ATOM 744 C CA . SER A 1 104 ? 8.871 17.370 38.028 1.00 74.31 104 SER A CA 1
ATOM 745 C C . SER A 1 104 ? 7.730 18.391 37.926 1.00 74.31 104 SER A C 1
ATOM 747 O O . SER A 1 104 ? 7.087 18.710 38.926 1.00 74.31 104 SER A O 1
ATOM 749 N N . GLU A 1 105 ? 7.410 18.876 36.722 1.00 71.81 105 GLU A N 1
ATOM 750 C CA . GLU A 1 105 ? 6.219 19.724 36.508 1.00 71.81 105 GLU A CA 1
ATOM 751 C C . GLU A 1 105 ? 4.928 19.042 37.009 1.00 71.81 105 GLU A C 1
ATOM 753 O O . GLU A 1 105 ? 3.978 19.705 37.428 1.00 71.81 105 GLU A O 1
ATOM 758 N N . ALA A 1 106 ? 4.912 17.704 37.036 1.00 68.38 106 ALA A N 1
ATOM 759 C CA . ALA A 1 106 ? 3.829 16.915 37.609 1.00 68.38 106 ALA A CA 1
ATOM 760 C C . ALA A 1 106 ? 3.741 17.046 39.144 1.00 68.38 106 ALA A C 1
ATOM 762 O O . ALA A 1 106 ? 2.634 17.119 39.680 1.00 68.38 106 ALA A O 1
ATOM 763 N N . GLU A 1 107 ? 4.870 17.134 39.857 1.00 75.94 107 GLU A N 1
ATOM 764 C CA . GLU A 1 107 ? 4.903 17.422 41.300 1.00 75.94 107 GLU A CA 1
ATOM 765 C C . GLU A 1 107 ? 4.350 18.820 41.619 1.00 75.94 107 GLU A C 1
ATOM 767 O O . GLU A 1 107 ? 3.633 18.995 42.615 1.00 75.94 107 GLU A O 1
ATOM 772 N N . ASP A 1 108 ? 4.657 19.806 40.773 1.00 77.00 108 ASP A N 1
ATOM 773 C CA . ASP A 1 108 ? 4.197 21.188 40.930 1.00 77.00 108 ASP A CA 1
ATOM 774 C C . ASP A 1 108 ? 2.694 21.310 40.657 1.00 77.00 108 ASP A C 1
ATOM 776 O O . ASP A 1 108 ? 1.953 21.885 41.460 1.00 77.00 108 ASP A O 1
ATOM 780 N N . LEU A 1 109 ? 2.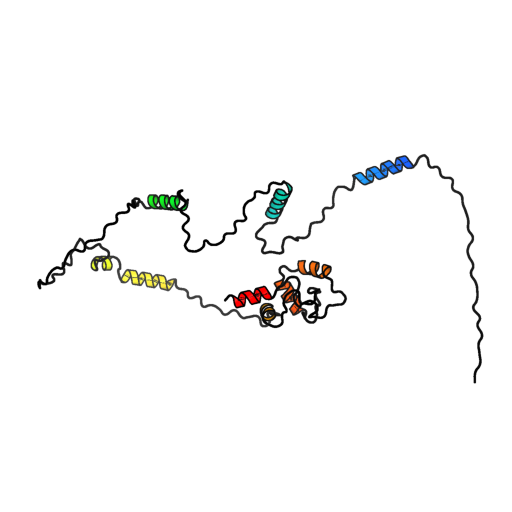204 20.672 39.590 1.00 79.38 109 LEU A N 1
ATOM 781 C CA . LEU A 1 109 ? 0.777 20.639 39.273 1.00 79.38 109 LEU A CA 1
ATOM 782 C C . LEU A 1 109 ? -0.027 19.887 40.347 1.00 79.38 109 LEU A C 1
ATOM 784 O O . LEU A 1 109 ? -1.109 20.327 40.757 1.00 79.38 109 LEU A O 1
ATOM 788 N N . ALA A 1 110 ? 0.520 18.787 40.873 1.00 75.12 110 ALA A N 1
ATOM 789 C CA . ALA A 1 110 ? -0.076 18.060 41.989 1.00 75.12 110 ALA A CA 1
ATOM 790 C C . ALA A 1 110 ? -0.106 18.904 43.275 1.00 75.12 110 ALA A C 1
ATOM 792 O O . ALA A 1 110 ? -1.050 18.795 44.063 1.00 75.12 110 ALA A O 1
ATOM 793 N N . SER A 1 111 ? 0.894 19.761 43.494 1.00 75.81 111 SER A N 1
ATOM 794 C CA . SER A 1 111 ? 0.946 20.656 44.654 1.00 75.81 111 SER A CA 1
ATOM 795 C C . SER A 1 111 ? -0.045 21.812 44.536 1.00 75.81 111 SER A C 1
ATOM 797 O O . SER A 1 111 ? -0.780 22.068 45.489 1.00 75.81 111 SER A O 1
ATOM 799 N N . GLN A 1 112 ? -0.174 22.427 43.359 1.00 79.25 112 GLN A N 1
ATOM 800 C CA . GLN A 1 112 ? -1.175 23.470 43.102 1.00 79.25 112 GLN A CA 1
ATOM 801 C C . GLN A 1 112 ? -2.609 22.937 43.230 1.00 79.25 112 GLN A C 1
ATOM 803 O O . GLN A 1 112 ? -3.460 23.574 43.852 1.00 79.25 112 GLN A O 1
ATOM 808 N N . THR A 1 113 ? -2.865 21.723 42.736 1.00 76.38 113 THR A N 1
ATOM 809 C CA . THR A 1 113 ? -4.178 21.071 42.859 1.00 76.38 113 THR A CA 1
ATOM 810 C C . THR A 1 113 ? -4.523 20.766 44.321 1.00 76.38 113 THR A C 1
ATOM 812 O O . THR A 1 113 ? -5.656 20.974 44.753 1.00 76.38 113 THR A O 1
ATOM 815 N N . ARG A 1 114 ? -3.546 20.328 45.129 1.00 78.81 114 ARG A N 1
ATOM 816 C CA . ARG A 1 114 ? -3.743 20.088 46.570 1.00 78.81 114 ARG A CA 1
ATOM 817 C C . ARG A 1 114 ? -4.081 21.366 47.339 1.00 78.81 114 ARG A C 1
ATOM 819 O O . ARG A 1 114 ? -4.946 21.323 48.214 1.00 78.81 114 ARG A O 1
ATOM 826 N N . VAL A 1 115 ? -3.449 22.486 46.982 1.00 76.38 115 VAL A N 1
ATOM 827 C CA . VAL A 1 115 ? -3.745 23.808 47.556 1.00 76.38 115 VAL A CA 1
ATOM 828 C C . VAL A 1 115 ? -5.150 24.272 47.165 1.00 76.38 115 VAL A C 1
ATOM 830 O O . VAL A 1 115 ? -5.906 24.693 48.036 1.00 76.38 115 VAL A O 1
ATOM 833 N N . ALA A 1 116 ? -5.545 24.115 45.898 1.00 70.50 116 ALA A N 1
ATOM 834 C CA . ALA A 1 116 ? -6.887 24.471 45.429 1.00 70.50 116 ALA A CA 1
ATOM 835 C C . ALA A 1 116 ? -8.005 23.639 46.092 1.00 70.50 116 ALA A C 1
ATOM 837 O O . ALA A 1 116 ? -9.118 24.126 46.276 1.00 70.50 116 ALA A O 1
ATOM 838 N N . LEU A 1 117 ? -7.703 22.398 46.484 1.00 78.31 117 LEU A N 1
ATOM 839 C CA . LEU A 1 117 ? -8.631 21.488 47.164 1.00 78.31 117 LEU A CA 1
ATOM 840 C C . LEU A 1 117 ? -8.575 21.574 48.702 1.00 78.31 117 LEU A C 1
ATOM 842 O O . LEU A 1 117 ? -9.273 20.815 49.374 1.00 78.31 117 LEU A O 1
ATOM 846 N N . GLY A 1 118 ? -7.742 22.451 49.277 1.00 64.94 118 GLY A N 1
ATOM 847 C CA . GLY A 1 118 ? -7.658 22.663 50.727 1.00 64.94 118 GLY A CA 1
ATOM 848 C C . GLY A 1 118 ? -7.138 21.467 51.540 1.00 64.94 118 GLY A C 1
ATOM 849 O O . GLY A 1 118 ? -7.456 21.357 52.724 1.00 64.94 118 GLY A O 1
ATOM 850 N N . ARG A 1 119 ? -6.353 20.555 50.943 1.00 68.12 119 ARG A N 1
ATOM 851 C CA . ARG A 1 119 ? -5.770 19.395 51.654 1.00 68.12 119 ARG A CA 1
ATOM 852 C C . ARG A 1 119 ? -4.323 19.668 52.091 1.00 68.12 119 ARG A C 1
ATOM 854 O O . ARG A 1 119 ? -3.496 19.960 51.226 1.00 68.12 119 ARG A O 1
ATOM 861 N N . PRO A 1 120 ? -3.964 19.502 53.381 1.00 53.16 120 PRO A N 1
ATOM 862 C CA . PRO A 1 120 ? -2.573 19.605 53.816 1.00 53.16 120 PRO A CA 1
ATOM 863 C C . PRO A 1 120 ? -1.730 18.430 53.291 1.00 53.16 120 PRO A C 1
ATOM 865 O O . PRO A 1 120 ? -2.223 17.310 53.131 1.00 53.16 120 PRO A O 1
ATOM 868 N N . ALA A 1 121 ? -0.452 18.698 53.005 1.00 51.06 121 ALA A N 1
ATOM 869 C CA . ALA A 1 121 ? 0.507 17.702 52.538 1.00 51.06 121 ALA A CA 1
ATOM 870 C C . ALA A 1 121 ? 0.734 16.622 53.609 1.00 51.06 121 ALA A C 1
ATOM 872 O O . ALA A 1 121 ? 1.011 16.934 54.766 1.00 51.06 121 ALA A O 1
ATOM 873 N N . ALA A 1 122 ? 0.629 15.349 53.224 1.00 45.09 122 ALA A N 1
ATOM 874 C CA . ALA A 1 122 ? 1.043 14.251 54.082 1.00 45.09 122 ALA A CA 1
ATOM 875 C C . ALA A 1 122 ? 2.576 14.216 54.120 1.00 45.09 122 ALA A C 1
ATOM 877 O O . ALA A 1 122 ? 3.219 13.891 53.123 1.00 45.09 122 ALA A O 1
ATOM 878 N N . THR A 1 123 ? 3.157 14.564 55.265 1.00 39.12 123 THR A N 1
ATOM 879 C CA . THR A 1 123 ? 4.572 14.330 55.554 1.00 39.12 123 THR A CA 1
ATOM 880 C C . THR A 1 123 ? 4.811 12.823 55.594 1.00 39.12 123 THR A C 1
ATOM 882 O O . THR A 1 123 ? 4.410 12.147 56.540 1.00 39.12 123 THR A O 1
ATOM 885 N N . THR A 1 124 ? 5.451 12.271 54.566 1.00 40.44 124 THR A N 1
ATOM 886 C CA . THR A 1 124 ? 5.972 10.903 54.600 1.00 40.44 124 THR A CA 1
ATOM 887 C C . THR A 1 124 ? 7.235 10.874 55.456 1.00 40.44 124 THR A C 1
ATOM 889 O O . THR A 1 124 ? 8.337 11.090 54.956 1.00 40.44 124 THR A O 1
ATOM 892 N N . SER A 1 125 ? 7.080 10.600 56.750 1.00 38.78 125 SER A N 1
ATOM 893 C CA . SER A 1 125 ? 8.166 10.060 57.572 1.00 38.78 125 SER A CA 1
ATOM 894 C C . SER A 1 125 ? 8.136 8.529 57.475 1.00 38.78 125 SER A C 1
ATOM 896 O O . SER A 1 125 ? 7.060 7.946 57.634 1.00 38.78 125 SER A O 1
ATOM 898 N N . PRO A 1 126 ? 9.267 7.840 57.237 1.00 41.81 126 PRO A N 1
ATOM 899 C CA . PRO A 1 126 ? 9.308 6.388 57.286 1.00 41.81 126 PRO A CA 1
ATOM 900 C C . PRO A 1 126 ? 9.362 5.961 58.756 1.00 41.81 126 PRO A C 1
ATOM 902 O O . PRO A 1 126 ? 10.390 6.084 59.417 1.00 41.81 126 PRO A O 1
ATOM 905 N N . THR A 1 127 ? 8.248 5.471 59.296 1.00 37.25 127 THR A N 1
ATOM 906 C CA . THR A 1 127 ? 8.240 4.779 60.591 1.00 37.25 127 THR A CA 1
ATOM 907 C C . THR A 1 127 ? 7.879 3.321 60.365 1.00 37.25 127 THR A C 1
ATOM 909 O O . THR A 1 127 ? 6.720 2.935 60.273 1.00 37.25 127 THR A O 1
ATOM 912 N N . THR A 1 128 ? 8.923 2.505 60.271 1.00 36.38 128 THR A N 1
ATOM 913 C CA . THR A 1 128 ? 8.900 1.081 60.590 1.00 36.38 128 THR A CA 1
ATOM 914 C C . THR A 1 128 ? 8.509 0.891 62.055 1.00 36.38 128 THR A C 1
ATOM 916 O O . THR A 1 128 ? 9.295 1.231 62.937 1.00 36.38 128 THR A O 1
ATOM 919 N N . SER A 1 129 ? 7.333 0.320 62.321 1.00 34.41 129 SER A N 1
ATOM 920 C CA . SER A 1 129 ? 7.120 -0.571 63.471 1.00 34.41 129 SER A CA 1
ATOM 921 C C . SER A 1 129 ? 5.838 -1.401 63.275 1.00 34.41 129 SER A C 1
ATOM 923 O O . SER A 1 129 ? 4.826 -0.831 62.861 1.00 34.41 129 SER A O 1
ATOM 925 N N . PRO A 1 130 ? 5.842 -2.728 63.514 1.00 39.81 130 PRO A N 1
ATOM 926 C CA . PRO A 1 130 ? 4.689 -3.588 63.261 1.00 39.81 130 PRO A CA 1
ATOM 927 C C . PRO A 1 130 ? 3.571 -3.345 64.279 1.00 39.81 130 PRO A C 1
ATOM 929 O O . PRO A 1 130 ? 3.819 -3.231 65.479 1.00 39.81 130 PRO A O 1
ATOM 932 N N . ALA A 1 131 ? 2.332 -3.325 63.793 1.00 36.06 131 ALA A N 1
ATOM 933 C CA . ALA A 1 131 ? 1.132 -3.249 64.614 1.00 36.06 131 ALA A CA 1
ATOM 934 C C . ALA A 1 131 ? 1.056 -4.425 65.608 1.00 36.06 131 ALA A C 1
ATOM 936 O O . ALA A 1 131 ? 0.963 -5.588 65.212 1.00 36.06 131 ALA A O 1
ATOM 937 N N . GLN A 1 132 ? 1.051 -4.112 66.904 1.00 36.31 132 GLN A N 1
ATOM 938 C CA . GLN A 1 132 ? 0.578 -5.014 67.952 1.00 36.31 132 GLN A CA 1
ATOM 939 C C . GLN A 1 132 ? -0.950 -5.120 67.860 1.00 36.31 132 GLN A C 1
ATOM 941 O O . GLN A 1 132 ? -1.658 -4.126 68.010 1.00 36.31 132 GLN A O 1
ATOM 946 N N . GLN A 1 133 ? -1.457 -6.331 67.627 1.00 36.97 133 GLN A N 1
ATOM 947 C CA . GLN A 1 133 ? -2.864 -6.670 67.848 1.00 36.97 133 GLN A CA 1
ATOM 948 C C . GLN A 1 133 ? -3.153 -6.721 69.357 1.00 36.97 133 GLN A C 1
ATOM 950 O O . GLN A 1 133 ? -2.416 -7.394 70.084 1.00 36.97 133 GLN A O 1
ATOM 955 N N . PRO A 1 134 ? -4.222 -6.073 69.851 1.00 41.66 134 PRO A N 1
ATOM 956 C CA . PRO A 1 134 ? -4.716 -6.327 71.193 1.00 41.66 134 PRO A CA 1
ATOM 957 C C . PRO A 1 134 ? -5.335 -7.719 71.303 1.00 41.66 134 PRO A C 1
ATOM 959 O O . PRO A 1 134 ? -5.932 -8.252 70.370 1.00 41.66 134 PRO A O 1
ATOM 962 N N . GLN A 1 135 ? -5.132 -8.287 72.482 1.00 39.72 135 GLN A N 1
ATOM 963 C CA . GLN A 1 135 ? -5.286 -9.689 72.816 1.00 39.72 135 GLN A CA 1
ATOM 964 C C . GLN A 1 135 ? -6.740 -10.170 72.889 1.00 39.72 135 GLN A C 1
ATOM 966 O O . GLN A 1 135 ? -7.683 -9.411 73.091 1.00 39.72 135 GLN A O 1
ATOM 971 N N . THR A 1 136 ? -6.851 -11.491 72.767 1.00 37.91 136 THR A N 1
ATOM 972 C CA . THR A 1 136 ? -8.001 -12.361 73.022 1.00 37.91 136 THR A CA 1
ATOM 973 C C . THR A 1 136 ? -8.867 -11.920 74.203 1.00 37.91 136 THR A C 1
ATOM 975 O O . THR A 1 136 ? -8.400 -11.918 75.343 1.00 37.91 136 THR A O 1
ATOM 978 N N . ILE A 1 137 ? -10.149 -11.653 73.945 1.00 43.44 137 ILE A N 1
ATOM 979 C CA . ILE A 1 137 ? -11.170 -11.537 74.988 1.00 43.44 137 ILE A CA 1
ATOM 980 C C . ILE A 1 137 ? -11.868 -12.892 75.107 1.00 43.44 137 ILE A C 1
ATOM 982 O O . ILE A 1 137 ? -12.470 -13.401 74.161 1.00 43.44 137 ILE A O 1
ATOM 986 N N . THR A 1 138 ? -11.715 -13.487 76.279 1.00 37.69 138 THR A N 1
ATOM 987 C CA . THR A 1 138 ? -12.337 -14.721 76.743 1.00 37.69 138 THR A CA 1
ATOM 988 C C . THR A 1 138 ? -13.861 -14.598 76.748 1.00 37.69 138 THR A C 1
ATOM 990 O O . THR A 1 138 ? -14.423 -13.573 77.124 1.00 37.69 138 THR A O 1
ATOM 993 N N . THR A 1 139 ? -14.526 -15.680 76.353 1.00 45.12 139 THR A N 1
ATOM 994 C CA . THR A 1 139 ? -15.978 -15.884 76.376 1.00 45.12 139 THR A CA 1
ATOM 995 C C . THR A 1 139 ? -16.611 -15.526 77.723 1.00 45.12 139 THR A C 1
ATOM 997 O O . THR A 1 139 ? -16.421 -16.240 78.708 1.00 45.12 139 THR A O 1
ATOM 1000 N N . ALA A 1 140 ? -17.446 -14.491 77.725 1.00 40.56 140 ALA A N 1
ATOM 1001 C CA . ALA A 1 140 ? -18.559 -14.345 78.650 1.00 40.56 140 ALA A CA 1
ATOM 1002 C C . ALA A 1 140 ? -19.813 -14.069 77.816 1.00 40.56 140 ALA A C 1
ATOM 1004 O O . ALA A 1 140 ? -19.837 -13.147 77.000 1.00 40.56 140 ALA A O 1
ATOM 1005 N N . SER A 1 141 ? -20.834 -14.905 77.991 1.00 52.50 141 SER A N 1
ATOM 1006 C CA . SER A 1 141 ? -22.165 -14.730 77.417 1.00 52.50 141 SER A CA 1
ATOM 1007 C C . SER A 1 141 ? -22.843 -13.530 78.076 1.00 52.50 141 SER A C 1
ATOM 1009 O O . SER A 1 141 ? -23.679 -13.680 78.962 1.00 52.50 141 SER A O 1
ATOM 1011 N N . THR A 1 142 ? -22.443 -12.330 77.683 1.00 46.00 142 THR A N 1
ATOM 1012 C CA . THR A 1 142 ? -23.237 -11.121 77.871 1.00 46.00 142 THR A CA 1
ATOM 1013 C C . THR A 1 142 ? -24.103 -10.963 76.641 1.00 46.00 142 THR A C 1
ATOM 1015 O O . THR A 1 142 ? -23.596 -10.902 75.523 1.00 46.00 142 THR A O 1
ATOM 1018 N N . ASP A 1 143 ? -25.408 -10.964 76.888 1.00 44.97 143 ASP A N 1
ATOM 1019 C CA . ASP A 1 143 ? -26.457 -10.473 76.007 1.00 44.97 143 ASP A CA 1
ATOM 1020 C C . ASP A 1 143 ? -25.907 -9.391 75.065 1.00 44.97 143 ASP A C 1
ATOM 1022 O O . ASP A 1 143 ? -25.422 -8.350 75.519 1.00 44.97 143 ASP A O 1
ATOM 1026 N N . LEU A 1 144 ? -25.879 -9.683 73.761 1.00 47.69 144 LEU A N 1
ATOM 1027 C CA . LEU A 1 144 ? -25.424 -8.743 72.741 1.00 47.69 144 LEU A CA 1
ATOM 1028 C C . LEU A 1 144 ? -26.493 -7.658 72.613 1.00 47.69 144 LEU A C 1
ATOM 1030 O O . LEU A 1 144 ? -27.295 -7.657 71.680 1.00 47.69 144 LEU A O 1
ATOM 1034 N N . ASN A 1 145 ? -26.495 -6.715 73.551 1.00 55.19 145 ASN A N 1
ATOM 1035 C CA . ASN A 1 145 ? -27.084 -5.416 73.314 1.00 55.19 145 ASN A CA 1
ATOM 1036 C C . ASN A 1 145 ? -26.222 -4.756 72.235 1.00 55.19 145 ASN A C 1
ATOM 1038 O O . ASN A 1 145 ? -25.156 -4.204 72.509 1.00 55.19 145 ASN A O 1
ATOM 1042 N N . LEU A 1 146 ? -26.640 -4.943 70.982 1.00 54.53 146 LEU A N 1
ATOM 1043 C CA . LEU A 1 146 ? -26.146 -4.191 69.844 1.00 54.53 146 LEU A CA 1
ATOM 1044 C C . LEU A 1 146 ? -26.463 -2.732 70.144 1.00 54.53 146 LEU A C 1
ATOM 1046 O O . LEU A 1 146 ? -27.577 -2.281 69.874 1.00 54.53 146 LEU A O 1
ATOM 1050 N N . ASP A 1 147 ? -25.495 -2.032 70.728 1.00 55.69 147 ASP A N 1
ATOM 1051 C CA . ASP A 1 147 ? -25.506 -0.585 70.856 1.00 55.69 147 ASP A CA 1
ATOM 1052 C C . ASP A 1 147 ? -25.575 -0.003 69.437 1.00 55.69 147 ASP A C 1
ATOM 1054 O O . ASP A 1 147 ? -24.575 0.158 68.734 1.00 55.69 147 ASP A O 1
ATOM 1058 N N . ARG A 1 148 ? -26.814 0.154 68.960 1.00 57.84 148 ARG A N 1
ATOM 1059 C CA . ARG A 1 148 ? -27.166 0.651 67.627 1.00 57.84 148 ARG A CA 1
ATOM 1060 C C . ARG A 1 148 ? -26.876 2.141 67.499 1.00 57.84 148 ARG A C 1
ATOM 1062 O O . ARG A 1 148 ? -26.820 2.629 66.376 1.00 57.84 148 ARG A O 1
ATOM 1069 N N . ASP A 1 149 ? -26.641 2.812 68.622 1.00 56.97 149 ASP A N 1
ATOM 1070 C CA . ASP A 1 149 ? -26.332 4.229 68.719 1.00 56.97 149 ASP A CA 1
ATOM 1071 C C . ASP A 1 149 ? -24.856 4.410 69.095 1.00 56.97 149 ASP A C 1
ATOM 1073 O O . ASP A 1 149 ? -24.525 5.090 70.060 1.00 56.97 149 ASP A O 1
ATOM 1077 N N . ASN A 1 150 ? -23.947 3.792 68.330 1.00 57.09 150 ASN A N 1
ATOM 1078 C CA . ASN A 1 150 ? -22.505 3.960 68.508 1.00 57.09 150 ASN A CA 1
ATOM 1079 C C . ASN A 1 150 ? -21.989 5.169 67.689 1.00 57.09 150 ASN A C 1
ATOM 1081 O O . ASN A 1 150 ? -21.698 5.018 66.498 1.00 57.09 150 ASN A O 1
ATOM 1085 N N . PRO A 1 151 ? -21.791 6.359 68.294 1.00 61.72 151 PRO A N 1
ATOM 1086 C CA . PRO A 1 151 ? -21.351 7.566 67.588 1.00 61.72 151 PRO A CA 1
ATOM 1087 C C . PRO A 1 151 ? -19.882 7.519 67.131 1.00 61.72 151 PRO A C 1
ATOM 1089 O O . PRO A 1 151 ? -19.418 8.464 66.493 1.00 61.72 151 PRO A O 1
ATOM 1092 N N . SER A 1 152 ? -19.129 6.464 67.477 1.00 63.75 152 SER A N 1
ATOM 1093 C CA . SER A 1 152 ? -17.731 6.278 67.057 1.00 63.75 152 SER A CA 1
ATOM 1094 C C . SER A 1 152 ? -17.581 5.523 65.732 1.00 63.75 152 SER A C 1
ATOM 1096 O O . SER A 1 152 ? -16.489 5.502 65.162 1.00 63.75 152 SER A O 1
ATOM 1098 N N . ILE A 1 153 ? -18.661 4.920 65.222 1.00 60.62 153 ILE A N 1
ATOM 1099 C CA . ILE A 1 153 ? -18.670 4.290 63.903 1.00 60.62 153 ILE A CA 1
ATOM 1100 C C . ILE A 1 153 ? -18.820 5.402 62.863 1.00 60.62 153 ILE A C 1
ATOM 1102 O O . ILE A 1 153 ? -19.800 6.145 62.860 1.00 60.62 153 ILE A O 1
ATOM 1106 N N . SER A 1 154 ? -17.821 5.546 61.991 1.00 64.81 154 SER A N 1
ATOM 1107 C CA . SER A 1 154 ? -17.856 6.522 60.906 1.00 64.81 154 SER A CA 1
ATOM 1108 C C . SER A 1 154 ? -19.138 6.365 60.081 1.00 64.81 154 SER A C 1
ATOM 1110 O O . SER A 1 154 ? -19.624 5.252 59.865 1.00 64.81 154 SER A O 1
ATOM 1112 N N . ARG A 1 155 ? -19.693 7.490 59.616 1.00 64.81 155 ARG A N 1
ATOM 1113 C CA . ARG A 1 155 ? -20.998 7.564 58.931 1.00 64.81 155 ARG A CA 1
ATOM 1114 C C . ARG A 1 155 ? -21.117 6.652 57.704 1.00 64.81 155 ARG A C 1
ATOM 1116 O O . ARG A 1 155 ? -22.224 6.427 57.231 1.00 64.81 155 ARG A O 1
ATOM 1123 N N . GLU A 1 156 ? -20.008 6.127 57.191 1.00 59.84 156 GLU A N 1
ATOM 1124 C CA . GLU A 1 156 ? -19.979 5.155 56.103 1.00 59.84 156 GLU A CA 1
ATOM 1125 C C . GLU A 1 156 ? -20.487 3.751 56.495 1.00 59.84 156 GLU A C 1
ATOM 1127 O O . GLU A 1 156 ? -20.816 2.982 55.598 1.00 59.84 156 GLU A O 1
ATOM 1132 N N . GLN A 1 157 ? -20.574 3.413 57.790 1.00 68.00 157 GLN A N 1
ATOM 1133 C CA . GLN A 1 157 ? -20.999 2.085 58.276 1.00 68.00 157 GLN A CA 1
ATOM 1134 C C . GLN A 1 157 ? -22.296 2.102 59.111 1.00 68.00 157 GLN A C 1
ATOM 1136 O O . GLN A 1 157 ? -22.720 1.061 59.612 1.00 68.00 157 GLN A O 1
ATOM 1141 N N . ASP A 1 158 ? -22.948 3.259 59.251 1.00 73.12 158 ASP A N 1
ATOM 1142 C CA . ASP A 1 158 ? -24.282 3.370 59.853 1.00 73.12 158 ASP A CA 1
ATOM 1143 C C . ASP A 1 158 ? -25.366 3.125 58.786 1.00 73.12 158 ASP A C 1
ATOM 1145 O O . ASP A 1 158 ? -25.556 3.918 57.862 1.00 73.12 158 ASP A O 1
ATOM 1149 N N . PHE A 1 159 ? -26.112 2.025 58.922 1.00 70.81 159 PHE A N 1
ATOM 1150 C CA . PHE A 1 159 ? -27.183 1.641 57.997 1.00 70.81 159 PHE A CA 1
ATOM 1151 C C . PHE A 1 159 ? -28.314 2.675 57.913 1.00 70.81 159 PHE A C 1
ATOM 1153 O O . PHE A 1 159 ? -28.908 2.834 56.843 1.00 70.81 159 PHE A O 1
ATOM 1160 N N . ASN A 1 160 ? -28.604 3.401 58.996 1.00 71.62 160 ASN A N 1
ATOM 1161 C CA . ASN A 1 160 ? -29.612 4.460 58.999 1.00 71.62 160 ASN A CA 1
ATOM 1162 C C . ASN A 1 160 ? -29.095 5.693 58.246 1.00 71.62 160 ASN A C 1
ATOM 1164 O O . ASN A 1 160 ? -29.817 6.248 57.415 1.00 71.62 160 ASN A O 1
ATOM 1168 N N . ALA A 1 161 ? -27.830 6.075 58.456 1.00 68.44 161 ALA A N 1
ATOM 1169 C CA . ALA A 1 161 ? -27.184 7.159 57.715 1.00 68.44 161 ALA A CA 1
ATOM 1170 C C . ALA A 1 161 ? -27.067 6.854 56.211 1.00 68.44 161 ALA A C 1
ATOM 1172 O O . ALA A 1 161 ? -27.339 7.723 55.382 1.00 68.44 161 ALA A O 1
ATOM 1173 N N . VAL A 1 162 ? -26.727 5.616 55.842 1.00 66.50 162 VAL A N 1
ATOM 1174 C CA . VAL A 1 162 ? -26.642 5.178 54.439 1.00 66.50 162 VAL A CA 1
ATOM 1175 C C . VAL A 1 162 ? -28.026 5.128 53.786 1.00 66.50 162 VAL A C 1
ATOM 1177 O O . VAL A 1 162 ? -28.170 5.557 52.640 1.00 66.50 162 VAL A O 1
ATOM 1180 N N . THR A 1 163 ? -29.060 4.689 54.512 1.00 69.00 163 THR A N 1
ATOM 1181 C CA . THR A 1 163 ? -30.453 4.708 54.025 1.00 69.00 163 THR A CA 1
ATOM 1182 C C . THR A 1 163 ? -30.954 6.142 53.825 1.00 69.00 163 THR A C 1
ATOM 1184 O O . THR A 1 163 ? -31.591 6.434 52.818 1.00 69.00 163 THR A O 1
ATOM 1187 N N . ALA A 1 164 ? -30.609 7.066 54.728 1.00 67.88 164 ALA A N 1
ATOM 1188 C CA . ALA A 1 164 ? -30.945 8.484 54.593 1.00 67.88 164 ALA A CA 1
ATOM 1189 C C . ALA A 1 164 ? -30.189 9.179 53.441 1.00 67.88 164 ALA A C 1
ATOM 1191 O O . ALA A 1 164 ? -30.702 10.124 52.847 1.00 67.88 164 ALA A O 1
ATOM 1192 N N . GLN A 1 165 ? -28.978 8.719 53.101 1.00 67.31 165 GLN A N 1
ATOM 1193 C CA . GLN A 1 165 ? -28.194 9.238 51.971 1.00 67.31 165 GLN A CA 1
ATOM 1194 C C . GLN A 1 165 ? -28.589 8.631 50.616 1.00 67.31 165 GLN A C 1
ATOM 1196 O O . GLN A 1 165 ? -28.394 9.268 49.578 1.00 67.31 165 GLN A O 1
ATOM 1201 N N . ARG A 1 166 ? -29.121 7.404 50.599 1.00 66.06 166 ARG A N 1
ATOM 1202 C CA . ARG A 1 166 ? -29.591 6.709 49.395 1.00 66.06 166 ARG A CA 1
ATOM 1203 C C . ARG A 1 166 ? -31.062 6.341 49.533 1.00 66.06 166 ARG A C 1
ATOM 1205 O O . ARG A 1 166 ? -31.410 5.191 49.781 1.00 66.06 166 ARG A O 1
ATOM 1212 N N . ASP A 1 167 ? -31.919 7.329 49.311 1.00 79.25 167 ASP A N 1
ATOM 1213 C CA . ASP A 1 167 ? -33.352 7.100 49.161 1.00 79.25 167 ASP A CA 1
ATOM 1214 C C . ASP A 1 167 ? -33.627 6.251 47.903 1.00 79.25 167 ASP A C 1
ATOM 1216 O O . ASP A 1 167 ? -33.176 6.566 46.795 1.00 79.25 167 ASP A O 1
ATOM 1220 N N . MET A 1 168 ? -34.389 5.171 48.077 1.00 77.00 168 MET A N 1
ATOM 1221 C CA . MET A 1 168 ? -34.820 4.271 47.005 1.00 77.00 168 MET A CA 1
ATOM 1222 C C . MET A 1 168 ? -35.609 5.016 45.921 1.00 77.00 168 MET A C 1
ATOM 1224 O O . MET A 1 168 ? -35.491 4.689 44.739 1.00 77.00 168 MET A O 1
ATOM 1228 N N . ALA A 1 169 ? -36.382 6.039 46.302 1.00 84.94 169 ALA A N 1
ATOM 1229 C CA . ALA A 1 169 ? -37.131 6.858 45.355 1.00 84.94 169 ALA A CA 1
ATOM 1230 C C . ALA A 1 169 ? -36.197 7.706 44.476 1.00 84.94 169 ALA A C 1
ATOM 1232 O O . ALA A 1 169 ? -36.382 7.783 43.259 1.00 84.94 169 ALA A O 1
ATOM 1233 N N . ALA A 1 170 ? -35.148 8.282 45.070 1.00 86.94 170 ALA A N 1
ATOM 1234 C CA . ALA A 1 170 ? -34.149 9.062 44.345 1.00 86.94 170 ALA A CA 1
ATOM 1235 C C . ALA A 1 170 ? -33.319 8.193 43.386 1.00 86.94 170 ALA A C 1
ATOM 1237 O O . ALA A 1 170 ? -32.959 8.636 42.291 1.00 86.94 170 ALA A O 1
ATOM 1238 N N . ASP A 1 171 ? -33.021 6.949 43.766 1.00 87.00 171 ASP A N 1
ATOM 1239 C CA . ASP A 1 171 ? -32.310 6.013 42.893 1.00 87.00 171 ASP A CA 1
ATOM 1240 C C . ASP A 1 171 ? -33.194 5.534 41.732 1.00 87.00 171 ASP A C 1
ATOM 1242 O O . ASP A 1 171 ? -32.757 5.508 40.579 1.00 87.00 171 ASP A O 1
ATOM 1246 N N . ALA A 1 172 ? -34.478 5.270 41.999 1.00 89.56 172 ALA A N 1
ATOM 1247 C CA . ALA A 1 172 ? -35.453 4.950 40.962 1.00 89.56 172 ALA A CA 1
ATOM 1248 C C . ALA A 1 172 ? -35.582 6.080 39.926 1.00 89.56 172 ALA A C 1
ATOM 1250 O O . ALA A 1 172 ? -35.589 5.803 38.724 1.00 89.56 172 ALA A O 1
ATOM 1251 N N . GLU A 1 173 ? -35.626 7.341 40.364 1.00 92.25 173 GLU A N 1
ATOM 1252 C CA . GLU A 1 173 ? -35.685 8.496 39.461 1.00 92.25 173 GLU A CA 1
ATOM 1253 C C . GLU A 1 173 ? -34.406 8.628 38.625 1.00 92.25 173 GLU A C 1
ATOM 1255 O O . GLU A 1 173 ? -34.462 8.823 37.410 1.00 92.25 173 GLU A O 1
ATOM 1260 N N . ARG A 1 174 ? -33.235 8.407 39.233 1.00 91.19 174 ARG A N 1
ATOM 1261 C CA . ARG A 1 174 ? -31.950 8.400 38.520 1.00 91.19 174 ARG A CA 1
ATOM 1262 C C . ARG A 1 174 ? -31.901 7.315 37.448 1.00 91.19 174 ARG A C 1
ATOM 1264 O O . ARG A 1 174 ? -31.429 7.571 36.341 1.00 91.19 174 ARG A O 1
ATOM 1271 N N . LEU A 1 175 ? -32.415 6.121 37.747 1.00 93.19 175 LEU A N 1
ATOM 1272 C CA . LEU A 1 175 ? -32.535 5.039 36.773 1.00 93.19 175 LEU A CA 1
ATOM 1273 C C . LEU A 1 175 ? -33.534 5.386 35.663 1.00 93.19 175 LEU A C 1
ATOM 1275 O O . LEU A 1 175 ? -33.256 5.087 34.502 1.00 93.19 175 LEU A O 1
ATOM 1279 N N . ARG A 1 176 ? -34.672 6.023 35.976 1.00 94.38 176 ARG A N 1
ATOM 1280 C CA . ARG A 1 176 ? -35.628 6.498 34.958 1.00 94.38 176 ARG A CA 1
ATOM 1281 C C . ARG A 1 176 ? -34.973 7.519 34.031 1.00 94.38 176 ARG A C 1
ATOM 1283 O O . ARG A 1 176 ? -35.021 7.329 32.818 1.00 94.38 176 ARG A O 1
ATOM 1290 N N . ALA A 1 177 ? -34.294 8.521 34.582 1.00 94.00 177 ALA A N 1
ATOM 1291 C CA . ALA A 1 177 ? -33.561 9.524 33.814 1.00 94.00 177 ALA A CA 1
ATOM 1292 C C . ALA A 1 177 ? -32.437 8.897 32.969 1.00 94.00 177 ALA A C 1
ATOM 1294 O O . ALA A 1 177 ? -32.280 9.227 31.795 1.00 94.00 177 ALA A O 1
ATOM 1295 N N . ALA A 1 178 ? -31.682 7.940 33.519 1.00 93.88 178 ALA A N 1
ATOM 1296 C CA . ALA A 1 178 ? -30.638 7.230 32.780 1.00 93.88 178 ALA A CA 1
ATOM 1297 C C . ALA A 1 178 ? -31.211 6.412 31.613 1.00 93.88 178 ALA A C 1
ATOM 1299 O O . ALA A 1 178 ? -30.654 6.443 30.517 1.00 93.88 178 ALA A O 1
ATOM 1300 N N . ARG A 1 179 ? -32.347 5.733 31.822 1.00 94.44 179 ARG A N 1
ATOM 1301 C CA . ARG A 1 179 ? -33.049 4.961 30.784 1.00 94.44 179 ARG A CA 1
ATOM 1302 C C . ARG A 1 179 ? -33.621 5.849 29.683 1.00 94.44 179 ARG A C 1
ATOM 1304 O O . ARG A 1 179 ? -33.548 5.463 28.526 1.00 94.44 179 ARG A O 1
ATOM 1311 N N . GLN A 1 180 ? -34.132 7.038 30.015 1.00 94.56 180 GLN A N 1
ATOM 1312 C CA . GLN A 1 180 ? -34.629 8.001 29.021 1.00 94.56 180 GLN A CA 1
ATOM 1313 C C . GLN A 1 180 ? -33.533 8.501 28.071 1.00 94.56 180 GLN A C 1
ATOM 1315 O O . GLN A 1 180 ? -33.824 8.852 26.933 1.00 94.56 180 GLN A O 1
ATOM 1320 N N . ARG A 1 181 ? -32.275 8.525 28.525 1.00 93.75 181 ARG A N 1
ATOM 1321 C CA . ARG A 1 181 ? -31.116 8.922 27.708 1.00 93.75 181 ARG A CA 1
ATOM 1322 C C . ARG A 1 181 ? -30.398 7.743 27.056 1.00 93.75 181 ARG A C 1
ATOM 1324 O O . ARG A 1 181 ? -29.445 7.958 26.312 1.00 93.75 181 ARG A O 1
ATOM 1331 N N . TYR A 1 182 ? -30.771 6.512 27.392 1.00 92.50 182 TYR A N 1
ATOM 1332 C CA . TYR A 1 182 ? -30.098 5.339 26.860 1.00 92.50 182 TYR A CA 1
ATOM 1333 C C . TYR A 1 182 ? -30.557 5.102 25.424 1.00 92.50 182 TYR A C 1
ATOM 1335 O O . TYR A 1 182 ? -31.719 4.788 25.177 1.00 92.50 182 TYR A O 1
ATOM 1343 N N . GLN A 1 183 ? -29.627 5.230 24.483 1.00 91.06 183 GLN A N 1
ATOM 1344 C CA . GLN A 1 183 ? -29.844 4.882 23.090 1.00 91.06 183 GLN A CA 1
ATOM 1345 C C . GLN A 1 183 ? -28.873 3.770 22.708 1.00 91.06 183 GLN A C 1
ATOM 1347 O O . GLN A 1 183 ? -27.657 3.942 22.768 1.00 91.06 183 GLN A O 1
ATOM 1352 N N . LEU A 1 184 ? -29.421 2.617 22.332 1.00 90.94 184 LEU A N 1
ATOM 1353 C CA . LEU A 1 184 ? -28.635 1.510 21.808 1.00 90.94 184 LEU A CA 1
ATOM 1354 C C . LEU A 1 184 ? -28.378 1.761 20.322 1.00 90.94 184 LEU A C 1
ATOM 1356 O O . LEU A 1 184 ? -29.303 1.712 19.514 1.00 90.94 184 LEU A O 1
ATOM 1360 N N . VAL A 1 185 ? -27.127 2.037 19.965 1.00 90.44 185 VAL A N 1
ATOM 1361 C CA . VAL A 1 185 ? -26.702 2.079 18.564 1.00 90.44 185 VAL A CA 1
ATOM 1362 C C . VAL A 1 185 ? -26.308 0.663 18.167 1.00 90.44 185 VAL A C 1
ATOM 1364 O O . VAL A 1 185 ? -25.237 0.181 18.533 1.00 90.44 185 VAL A O 1
ATOM 1367 N N . THR A 1 186 ? -27.194 -0.028 17.455 1.00 88.81 186 THR A N 1
ATOM 1368 C CA . THR A 1 186 ? -26.862 -1.316 16.842 1.00 88.81 186 THR A CA 1
ATOM 1369 C C . THR A 1 186 ? -25.935 -1.061 15.651 1.00 88.81 186 THR A C 1
ATOM 1371 O O . THR A 1 186 ? -26.278 -0.228 14.810 1.00 88.81 186 THR A O 1
ATOM 1374 N N . PRO A 1 187 ? -24.775 -1.736 15.554 1.00 86.50 187 PRO A N 1
ATOM 1375 C CA . PRO A 1 187 ? -23.917 -1.621 14.383 1.00 86.50 187 PRO A CA 1
ATOM 1376 C C . PRO A 1 187 ? -24.696 -2.006 13.123 1.00 86.50 187 PRO A C 1
ATOM 1378 O O . PRO A 1 187 ? -25.217 -3.116 13.027 1.00 86.50 187 PRO A O 1
ATOM 1381 N N . THR A 1 188 ? -24.791 -1.088 12.164 1.00 87.56 188 THR A N 1
ATOM 1382 C CA . THR A 1 188 ? -25.313 -1.408 10.835 1.00 87.56 188 THR A CA 1
ATOM 1383 C C . THR A 1 188 ? -24.228 -2.148 10.066 1.00 87.56 188 THR A C 1
ATOM 1385 O O . THR A 1 188 ? -23.108 -1.649 9.943 1.00 87.56 188 THR A O 1
ATOM 1388 N N . GLU A 1 189 ? -24.553 -3.326 9.538 1.00 83.69 189 GLU A N 1
ATOM 1389 C CA . GLU A 1 189 ? -23.638 -4.058 8.670 1.00 83.69 189 GLU A CA 1
ATOM 1390 C C . GLU A 1 189 ? -23.454 -3.286 7.360 1.00 83.69 189 GLU A C 1
ATOM 1392 O O . GLU A 1 189 ? -24.407 -3.021 6.623 1.00 83.69 189 GLU A O 1
ATOM 1397 N N . LEU A 1 190 ? -22.219 -2.860 7.101 1.00 84.00 190 LEU A N 1
ATOM 1398 C CA . LEU A 1 190 ? -21.870 -2.187 5.859 1.00 84.00 190 LEU A CA 1
ATOM 1399 C C . LEU A 1 190 ? -21.920 -3.213 4.727 1.00 84.00 190 LEU A C 1
ATOM 1401 O O . LEU A 1 190 ? -21.234 -4.234 4.776 1.00 84.00 190 LEU A O 1
ATOM 1405 N N . GLN A 1 191 ? -22.713 -2.930 3.693 1.00 78.75 191 GLN A N 1
ATOM 1406 C CA . GLN A 1 191 ? -22.710 -3.724 2.468 1.00 78.75 191 GLN A CA 1
ATOM 1407 C C . GLN A 1 191 ? -21.318 -3.638 1.842 1.00 78.75 191 GLN A C 1
ATOM 1409 O O . GLN A 1 191 ? -20.841 -2.557 1.489 1.00 78.75 191 GLN A O 1
ATOM 1414 N N . ARG A 1 192 ? -20.643 -4.785 1.742 1.00 76.19 192 ARG A N 1
ATOM 1415 C CA . ARG A 1 192 ? -19.369 -4.876 1.035 1.00 76.19 192 ARG A CA 1
ATOM 1416 C C . ARG A 1 192 ? -19.650 -4.674 -0.459 1.00 76.19 192 ARG A C 1
ATOM 1418 O O . ARG A 1 192 ? -20.572 -5.308 -0.962 1.00 76.19 192 ARG A O 1
ATOM 1425 N N . PRO A 1 193 ? -18.888 -3.828 -1.169 1.00 75.56 193 PRO A N 1
ATOM 1426 C CA . PRO A 1 193 ? -19.028 -3.709 -2.615 1.00 75.56 193 PRO A CA 1
ATOM 1427 C C . PRO A 1 193 ? -18.824 -5.073 -3.290 1.00 75.56 193 PRO A C 1
ATOM 1429 O O . PRO A 1 193 ? -17.932 -5.828 -2.899 1.00 75.56 193 PRO A O 1
ATOM 1432 N N . ASP A 1 194 ? -19.629 -5.363 -4.316 1.00 70.75 194 ASP A N 1
ATOM 1433 C CA . ASP A 1 194 ? -19.621 -6.652 -5.028 1.00 70.75 194 ASP A CA 1
ATOM 1434 C C . ASP A 1 194 ? -18.269 -6.957 -5.703 1.00 70.75 194 ASP A C 1
ATOM 1436 O O . ASP A 1 194 ? -17.921 -8.116 -5.926 1.00 70.75 194 ASP A O 1
ATOM 1440 N N . SER A 1 195 ? -17.469 -5.923 -5.992 1.00 72.69 195 SER A N 1
ATOM 1441 C CA . SER A 1 195 ? -16.088 -6.066 -6.455 1.00 72.69 195 SER A CA 1
ATOM 1442 C C . SER A 1 195 ? -15.201 -4.932 -5.936 1.00 72.69 195 SER A C 1
ATOM 1444 O O . SER A 1 195 ? -15.336 -3.787 -6.367 1.00 72.69 195 SER A O 1
ATOM 1446 N N . THR A 1 196 ? -14.251 -5.250 -5.058 1.00 73.12 196 THR A N 1
ATOM 1447 C CA . THR A 1 196 ? -13.239 -4.306 -4.540 1.00 73.12 196 THR A CA 1
ATOM 1448 C C . THR A 1 196 ? -11.961 -4.249 -5.385 1.00 73.12 196 THR A C 1
ATOM 1450 O O . THR A 1 196 ? -10.974 -3.662 -4.961 1.00 73.12 196 THR A O 1
ATOM 1453 N N . GLY A 1 197 ? -11.963 -4.864 -6.571 1.00 83.38 197 GLY A N 1
ATOM 1454 C CA . GLY A 1 197 ? -10.744 -5.088 -7.347 1.00 83.38 197 GLY A CA 1
ATOM 1455 C C . GLY A 1 197 ? -9.856 -6.190 -6.744 1.00 83.38 197 GLY A C 1
ATOM 1456 O O . GLY A 1 197 ? -10.297 -6.938 -5.863 1.00 83.38 197 GLY A O 1
ATOM 1457 N N . PRO A 1 198 ? -8.623 -6.350 -7.251 1.00 91.44 198 PRO A N 1
ATOM 1458 C CA . PRO A 1 198 ? -7.655 -7.304 -6.718 1.00 91.44 198 PRO A CA 1
ATOM 1459 C C . PRO A 1 198 ? -7.282 -6.987 -5.267 1.00 91.44 198 PRO A C 1
ATOM 1461 O O . PRO A 1 198 ? -7.083 -5.834 -4.904 1.00 91.44 198 PRO A O 1
ATOM 1464 N N . ASN A 1 199 ? -7.134 -8.021 -4.440 1.00 92.56 199 ASN A N 1
ATOM 1465 C CA . ASN A 1 199 ? -6.715 -7.865 -3.050 1.00 92.56 199 ASN A CA 1
ATOM 1466 C C . ASN A 1 199 ? -5.197 -8.071 -2.920 1.00 92.56 199 ASN A C 1
ATOM 1468 O O . ASN A 1 199 ? -4.712 -9.201 -3.018 1.00 92.56 199 ASN A O 1
ATOM 1472 N N . ILE A 1 200 ? -4.460 -6.992 -2.646 1.00 94.81 200 ILE A N 1
ATOM 1473 C CA . ILE A 1 200 ? -2.998 -7.028 -2.494 1.00 94.81 200 ILE A CA 1
ATOM 1474 C C . ILE A 1 200 ? -2.522 -7.824 -1.274 1.00 94.81 200 ILE A C 1
ATOM 1476 O O . ILE A 1 200 ? -1.457 -8.430 -1.331 1.00 94.81 200 ILE A O 1
ATOM 1480 N N . PHE A 1 201 ? -3.315 -7.917 -0.202 1.00 94.94 201 PHE A N 1
ATOM 1481 C CA . PHE A 1 201 ? -2.977 -8.745 0.962 1.00 94.94 201 PHE A CA 1
ATOM 1482 C C . PHE A 1 201 ? -3.098 -10.231 0.629 1.00 94.94 201 PHE A C 1
ATOM 1484 O O . PHE A 1 201 ? -2.226 -11.026 0.970 1.00 94.94 201 PHE A O 1
ATOM 1491 N N . ALA A 1 202 ? -4.153 -10.611 -0.097 1.00 94.38 202 ALA A N 1
ATOM 1492 C CA . ALA A 1 202 ? -4.296 -11.977 -0.594 1.00 94.38 202 ALA A CA 1
ATOM 1493 C C . ALA A 1 202 ? -3.170 -12.327 -1.581 1.00 94.38 202 ALA A C 1
ATOM 1495 O O . ALA A 1 202 ? -2.640 -13.436 -1.543 1.00 94.38 202 ALA A O 1
ATOM 1496 N N . TYR A 1 203 ? -2.765 -11.369 -2.422 1.00 95.94 203 TYR A N 1
ATOM 1497 C CA . TYR A 1 203 ? -1.603 -11.519 -3.295 1.00 95.94 203 TYR A CA 1
ATOM 1498 C C . TYR A 1 203 ? -0.313 -11.732 -2.487 1.00 95.94 203 TYR A C 1
ATOM 1500 O O . TYR A 1 203 ? 0.415 -12.689 -2.753 1.00 95.94 203 TYR A O 1
ATOM 1508 N N . ALA A 1 204 ? -0.077 -10.910 -1.456 1.00 96.69 204 ALA A N 1
ATOM 1509 C CA . ALA A 1 204 ? 1.089 -10.997 -0.578 1.00 96.69 204 ALA A CA 1
ATOM 1510 C C . ALA A 1 204 ? 1.215 -12.360 0.125 1.00 96.69 204 ALA A C 1
ATOM 1512 O O . ALA A 1 204 ? 2.315 -12.901 0.258 1.00 96.69 204 ALA A O 1
ATOM 1513 N N . LEU A 1 205 ? 0.091 -12.925 0.569 1.00 95.69 205 LEU A N 1
ATOM 1514 C CA . LEU A 1 205 ? 0.045 -14.194 1.302 1.00 95.69 205 LEU A CA 1
ATOM 1515 C C . LEU A 1 205 ? 0.015 -15.434 0.399 1.00 95.69 205 LEU A C 1
ATOM 1517 O O . LEU A 1 205 ? 0.233 -16.541 0.885 1.00 95.69 205 LEU A O 1
ATOM 1521 N N . GLY A 1 206 ? -0.271 -15.268 -0.892 1.00 94.00 206 GLY A N 1
ATOM 1522 C CA . GLY A 1 206 ? -0.388 -16.369 -1.842 1.00 94.00 206 GLY A CA 1
ATOM 1523 C C . GLY A 1 206 ? 0.700 -16.329 -2.919 1.00 94.00 206 GLY A C 1
ATOM 1524 O O . GLY A 1 206 ? 1.811 -16.797 -2.681 1.00 94.00 206 GLY A O 1
ATOM 1525 N N . PRO A 1 207 ? 0.384 -15.835 -4.129 1.00 93.94 207 PRO A N 1
ATOM 1526 C CA . PRO A 1 207 ? 1.243 -15.971 -5.308 1.00 93.94 207 PRO A CA 1
ATOM 1527 C C . PRO A 1 207 ? 2.440 -15.006 -5.373 1.00 93.94 207 PRO A C 1
ATOM 1529 O O . PRO A 1 207 ? 3.248 -15.132 -6.297 1.00 93.94 207 PRO A O 1
ATOM 1532 N N . SER A 1 208 ? 2.567 -14.034 -4.463 1.00 94.06 208 SER A N 1
ATOM 1533 C CA . SER A 1 208 ? 3.653 -13.055 -4.554 1.00 94.06 208 SER A CA 1
ATOM 1534 C C . SER A 1 208 ? 5.030 -13.670 -4.286 1.00 94.06 208 SER A C 1
ATOM 1536 O O . SER A 1 208 ? 5.204 -14.623 -3.517 1.00 94.06 208 SER A O 1
ATOM 1538 N N . ARG A 1 209 ? 6.053 -13.093 -4.912 1.00 94.12 209 ARG A N 1
ATOM 1539 C CA . ARG A 1 209 ? 7.449 -13.512 -4.754 1.00 94.12 209 ARG A CA 1
ATOM 1540 C C . ARG A 1 209 ? 8.197 -12.513 -3.876 1.00 94.12 209 ARG A C 1
ATOM 1542 O O . ARG A 1 209 ? 7.775 -11.364 -3.787 1.00 94.12 209 ARG A O 1
ATOM 1549 N N . PRO A 1 210 ? 9.281 -12.928 -3.201 1.00 94.25 210 PRO A N 1
ATOM 1550 C CA . PRO A 1 210 ? 10.144 -11.988 -2.495 1.00 94.25 210 PRO A CA 1
ATOM 1551 C C . PRO A 1 210 ? 10.656 -10.893 -3.435 1.00 94.25 210 PRO A C 1
ATOM 1553 O O . PRO A 1 210 ? 10.938 -11.183 -4.603 1.00 94.25 210 PRO A O 1
ATOM 1556 N N . VAL A 1 211 ? 10.820 -9.681 -2.905 1.00 93.75 211 VAL A N 1
ATOM 1557 C CA . VAL A 1 211 ? 11.422 -8.565 -3.643 1.00 93.75 211 VAL A CA 1
ATOM 1558 C C . VAL A 1 211 ? 12.772 -8.962 -4.241 1.00 93.75 211 VAL A C 1
ATOM 1560 O O . VAL A 1 211 ? 13.564 -9.674 -3.615 1.00 93.75 211 VAL A O 1
ATOM 1563 N N . GLY A 1 212 ? 13.024 -8.539 -5.479 1.00 87.19 212 GLY A N 1
ATOM 1564 C CA . GLY A 1 212 ? 14.271 -8.834 -6.188 1.00 87.19 212 GLY A CA 1
ATOM 1565 C C . GLY A 1 212 ? 14.336 -10.234 -6.808 1.00 87.19 212 GLY A C 1
ATOM 1566 O O . GLY A 1 212 ? 15.391 -10.636 -7.312 1.00 87.19 212 GLY A O 1
ATOM 1567 N N . THR A 1 213 ? 13.224 -10.982 -6.838 1.00 90.75 213 THR A N 1
ATOM 1568 C CA . THR A 1 213 ? 13.110 -12.241 -7.602 1.00 90.75 213 THR A CA 1
ATOM 1569 C C . THR A 1 213 ? 12.995 -11.947 -9.103 1.00 90.75 213 THR A C 1
ATOM 1571 O O . THR A 1 213 ? 11.975 -12.204 -9.741 1.00 90.75 213 THR A O 1
ATOM 1574 N N . SER A 1 214 ? 14.057 -11.385 -9.677 1.00 86.62 214 SER A N 1
ATOM 1575 C CA . SER A 1 214 ? 14.047 -10.886 -11.050 1.00 86.62 214 SER A CA 1
ATOM 1576 C C . SER A 1 214 ? 13.743 -11.979 -12.084 1.00 86.62 214 SER A C 1
ATOM 1578 O O . SER A 1 214 ? 14.194 -13.122 -11.979 1.00 86.62 214 SER A O 1
ATOM 1580 N N . GLY A 1 215 ? 12.999 -11.607 -13.128 1.00 82.31 215 GLY A N 1
ATOM 1581 C CA . GLY A 1 215 ? 12.719 -12.473 -14.276 1.00 82.31 215 GLY A CA 1
ATOM 1582 C C . GLY A 1 215 ? 11.748 -13.624 -14.004 1.00 82.31 215 GLY A C 1
ATOM 1583 O O . GLY A 1 215 ? 11.653 -14.535 -14.827 1.00 82.31 215 GLY A O 1
ATOM 1584 N N . ALA A 1 216 ? 11.021 -13.588 -12.886 1.00 88.00 216 ALA A N 1
ATOM 1585 C CA . ALA A 1 216 ? 9.938 -14.524 -12.619 1.00 88.00 216 ALA A CA 1
ATOM 1586 C C . ALA A 1 216 ? 8.792 -14.396 -13.633 1.00 88.00 216 ALA A C 1
ATOM 1588 O O . ALA A 1 216 ? 8.190 -15.403 -14.016 1.00 88.00 216 ALA A O 1
ATOM 1589 N N . TYR A 1 217 ? 8.526 -13.170 -14.081 1.00 91.00 217 TYR A N 1
ATOM 1590 C CA . TYR A 1 217 ? 7.477 -12.844 -15.034 1.00 91.00 217 TYR A CA 1
ATOM 1591 C C . TYR A 1 217 ? 8.036 -12.204 -16.305 1.00 91.00 217 TYR A C 1
ATOM 1593 O O . TYR A 1 217 ? 9.159 -11.692 -16.361 1.00 91.00 217 TYR A O 1
ATOM 1601 N N . ARG A 1 218 ? 7.255 -12.282 -17.389 1.00 86.25 218 ARG A N 1
ATOM 1602 C CA . ARG A 1 218 ? 7.700 -11.786 -18.693 1.00 86.25 218 ARG A CA 1
ATOM 1603 C C . ARG A 1 218 ? 7.689 -10.267 -18.733 1.00 86.25 218 ARG A C 1
ATOM 1605 O O . ARG A 1 218 ? 6.636 -9.639 -18.767 1.00 86.25 218 ARG A O 1
ATOM 1612 N N . ARG A 1 219 ? 8.880 -9.702 -18.895 1.00 85.19 219 ARG A N 1
ATOM 1613 C CA . ARG A 1 219 ? 9.059 -8.276 -19.148 1.00 85.19 219 ARG A CA 1
ATOM 1614 C C . ARG A 1 219 ? 8.715 -7.910 -20.586 1.00 85.19 219 ARG A C 1
ATOM 1616 O O . ARG A 1 219 ? 9.059 -8.622 -21.534 1.00 85.19 219 ARG A O 1
ATOM 1623 N N . GLY A 1 220 ? 8.066 -6.762 -20.755 1.00 77.19 220 GLY A N 1
ATOM 1624 C CA . GLY A 1 220 ? 7.887 -6.161 -22.072 1.00 77.19 220 GLY A CA 1
ATOM 1625 C C . GLY A 1 220 ? 9.231 -5.744 -22.676 1.00 77.19 220 GLY A C 1
ATOM 1626 O O . GLY A 1 220 ? 10.140 -5.328 -21.966 1.00 77.19 220 GLY A O 1
ATOM 1627 N N . PHE A 1 221 ? 9.350 -5.774 -24.006 1.00 80.44 221 PHE A N 1
ATOM 1628 C CA . PHE A 1 221 ? 10.561 -5.330 -24.721 1.00 80.44 221 PHE A CA 1
ATOM 1629 C C . PHE A 1 221 ? 10.960 -3.869 -24.418 1.00 80.44 221 PHE A C 1
ATOM 1631 O O . PHE A 1 221 ? 12.105 -3.478 -24.613 1.00 80.44 221 PHE A O 1
ATOM 1638 N N . ARG A 1 222 ? 10.011 -3.057 -23.938 1.00 82.50 222 ARG A N 1
ATOM 1639 C CA . ARG A 1 222 ? 10.213 -1.658 -23.533 1.00 82.50 222 ARG A CA 1
ATOM 1640 C C . ARG A 1 222 ? 10.258 -1.468 -22.011 1.00 82.50 222 ARG A C 1
ATOM 1642 O O . ARG A 1 222 ? 10.049 -0.350 -21.547 1.00 82.50 222 ARG A O 1
ATOM 1649 N N . ALA A 1 223 ? 10.467 -2.535 -21.239 1.00 86.62 223 ALA A N 1
ATOM 1650 C CA . ALA A 1 223 ? 10.680 -2.420 -19.801 1.00 86.62 223 ALA A CA 1
ATOM 1651 C C . ALA A 1 223 ? 11.929 -1.568 -19.550 1.00 86.62 223 ALA A C 1
ATOM 1653 O O . ALA A 1 223 ? 12.985 -1.806 -20.138 1.00 86.62 223 ALA A O 1
ATOM 1654 N N . SER A 1 224 ? 11.797 -0.539 -18.718 1.00 92.31 224 SER A N 1
ATOM 1655 C CA . SER A 1 224 ? 12.924 0.312 -18.358 1.00 92.31 224 SER A CA 1
ATOM 1656 C C . SER A 1 224 ? 12.752 0.816 -16.938 1.00 92.31 224 SER A C 1
ATOM 1658 O O . SER A 1 224 ? 11.732 1.441 -16.638 1.00 92.31 224 SER A O 1
ATOM 1660 N N . GLU A 1 225 ? 13.788 0.623 -16.130 1.00 92.94 225 GLU A N 1
ATOM 1661 C CA . GLU A 1 225 ? 13.853 1.070 -14.738 1.00 92.94 225 GLU A CA 1
ATOM 1662 C C . GLU A 1 225 ? 13.521 2.557 -14.606 1.00 92.94 225 GLU A C 1
ATOM 1664 O O . GLU A 1 225 ? 12.672 2.971 -13.827 1.00 92.94 225 GLU A O 1
ATOM 1669 N N . ARG A 1 226 ? 14.127 3.381 -15.469 1.00 94.50 226 ARG A N 1
ATOM 1670 C CA . ARG A 1 226 ? 13.925 4.831 -15.455 1.00 94.50 226 ARG A CA 1
ATOM 1671 C C . ARG A 1 226 ? 12.469 5.222 -15.717 1.00 94.50 226 ARG A C 1
ATOM 1673 O O . ARG A 1 226 ? 11.967 6.129 -15.062 1.00 94.50 226 ARG A O 1
ATOM 1680 N N . ALA A 1 227 ? 11.799 4.592 -16.686 1.00 93.56 227 ALA A N 1
ATOM 1681 C CA . ALA A 1 227 ? 10.398 4.913 -16.959 1.00 93.56 227 ALA A CA 1
ATOM 1682 C C . ALA A 1 227 ? 9.467 4.375 -15.868 1.00 93.56 227 ALA A C 1
ATOM 1684 O O . ALA A 1 227 ? 8.511 5.067 -15.527 1.00 93.56 227 ALA A O 1
ATOM 1685 N N . ALA A 1 228 ? 9.750 3.188 -15.322 1.00 94.81 228 ALA A N 1
ATOM 1686 C CA . ALA A 1 228 ? 9.010 2.638 -14.191 1.00 94.81 228 ALA A CA 1
ATOM 1687 C C . ALA A 1 228 ? 9.109 3.578 -12.985 1.00 94.81 228 ALA A C 1
ATOM 1689 O O . ALA A 1 228 ? 8.082 4.028 -12.494 1.00 94.81 228 ALA A O 1
ATOM 1690 N N . ALA A 1 229 ? 10.318 4.014 -12.619 1.00 95.44 229 ALA A N 1
ATOM 1691 C CA . ALA A 1 229 ? 10.541 4.959 -11.528 1.00 95.44 229 ALA A CA 1
ATOM 1692 C C . ALA A 1 229 ? 9.714 6.247 -11.677 1.00 95.44 229 ALA A C 1
ATOM 1694 O O . ALA A 1 229 ? 9.094 6.683 -10.713 1.00 95.44 229 ALA A O 1
ATOM 1695 N N . VAL A 1 230 ? 9.641 6.833 -12.881 1.00 95.50 230 VAL A N 1
ATOM 1696 C CA . VAL A 1 230 ? 8.805 8.024 -13.140 1.00 95.50 230 VAL A CA 1
ATOM 1697 C C . VAL A 1 230 ? 7.317 7.716 -12.970 1.00 95.50 230 VAL A C 1
ATOM 1699 O O . VAL A 1 230 ? 6.602 8.496 -12.350 1.00 95.50 230 VAL A O 1
ATOM 1702 N N . LYS A 1 231 ? 6.836 6.583 -13.489 1.00 95.69 231 LYS A N 1
ATOM 1703 C CA . LYS A 1 231 ? 5.427 6.184 -13.349 1.00 95.69 231 LYS A CA 1
ATOM 1704 C C . LYS A 1 231 ? 5.055 5.891 -11.903 1.00 95.69 231 LYS A C 1
ATOM 1706 O O . LYS A 1 231 ? 3.980 6.285 -11.471 1.00 95.69 231 LYS A O 1
ATOM 1711 N N . CYS A 1 232 ? 5.957 5.270 -11.155 1.00 96.12 232 CYS A N 1
ATOM 1712 C CA . CYS A 1 232 ? 5.798 5.011 -9.734 1.00 96.12 232 CYS A CA 1
ATOM 1713 C C . CYS A 1 232 ? 5.629 6.307 -8.932 1.00 96.12 232 CYS A C 1
ATOM 1715 O O . CYS A 1 232 ? 4.911 6.308 -7.938 1.00 96.12 232 CYS A O 1
ATOM 1717 N N . GLN A 1 233 ? 6.210 7.433 -9.363 1.00 95.31 233 GLN A N 1
ATOM 1718 C CA . GLN A 1 233 ? 5.962 8.727 -8.708 1.00 95.31 233 GLN A CA 1
ATOM 1719 C C . GLN A 1 233 ? 4.538 9.263 -8.908 1.00 95.31 233 GLN A C 1
ATOM 1721 O O . GLN A 1 233 ? 4.113 10.125 -8.148 1.00 95.31 233 GLN A O 1
ATOM 1726 N N . ASN A 1 234 ? 3.779 8.763 -9.890 1.00 94.75 234 ASN A N 1
ATOM 1727 C CA . ASN A 1 234 ? 2.387 9.181 -10.088 1.00 94.75 234 ASN A CA 1
ATOM 1728 C C . ASN A 1 234 ? 1.428 8.551 -9.067 1.00 94.75 234 ASN A C 1
ATOM 1730 O O . ASN A 1 234 ? 0.279 8.976 -8.956 1.00 94.75 234 ASN A O 1
ATOM 1734 N N . TYR A 1 235 ? 1.883 7.532 -8.338 1.00 95.38 235 TYR A N 1
ATOM 1735 C CA . TYR A 1 235 ? 1.109 6.854 -7.312 1.00 95.38 235 TYR A CA 1
ATOM 1736 C C . TYR A 1 235 ? 1.382 7.464 -5.940 1.00 95.38 235 TYR A C 1
ATOM 1738 O O . TYR A 1 235 ? 2.530 7.679 -5.557 1.00 95.38 235 TYR A O 1
ATOM 1746 N N . ARG A 1 236 ? 0.314 7.694 -5.165 1.00 95.94 236 ARG A N 1
ATOM 1747 C CA . ARG A 1 236 ? 0.426 8.219 -3.792 1.00 95.94 236 ARG A CA 1
ATOM 1748 C C . ARG A 1 236 ? 1.036 7.214 -2.802 1.00 95.94 236 ARG A C 1
ATOM 1750 O O . ARG A 1 236 ? 1.507 7.617 -1.746 1.00 95.94 236 ARG A O 1
ATOM 1757 N N . SER A 1 237 ? 0.998 5.922 -3.122 1.00 95.19 237 SER A N 1
ATOM 1758 C CA . SER A 1 237 ? 1.629 4.845 -2.355 1.00 95.19 237 SER A CA 1
ATOM 1759 C C . SER A 1 237 ? 1.927 3.649 -3.257 1.00 95.19 237 SER A C 1
ATOM 1761 O O . SER A 1 237 ? 1.269 3.461 -4.284 1.00 95.19 237 SER A O 1
ATOM 1763 N N . ASP A 1 238 ? 2.900 2.828 -2.858 1.00 96.31 238 ASP A N 1
ATOM 1764 C CA . ASP A 1 238 ? 3.261 1.617 -3.601 1.00 96.31 238 ASP A CA 1
ATOM 1765 C C . ASP A 1 238 ? 2.144 0.552 -3.536 1.00 96.31 238 ASP A C 1
ATOM 1767 O O . ASP A 1 238 ? 1.936 -0.165 -4.509 1.00 96.31 238 ASP A O 1
ATOM 1771 N N . ASP A 1 239 ? 1.336 0.525 -2.466 1.00 95.50 239 ASP A N 1
ATOM 1772 C CA . ASP A 1 239 ? 0.146 -0.341 -2.364 1.00 95.50 239 ASP A CA 1
ATOM 1773 C C . ASP A 1 239 ? -0.853 -0.106 -3.506 1.00 95.50 239 ASP A C 1
ATOM 1775 O O . ASP A 1 239 ? -1.367 -1.051 -4.097 1.00 95.50 239 ASP A O 1
ATOM 1779 N N . ILE A 1 240 ? -1.093 1.156 -3.873 1.00 95.69 240 ILE A N 1
ATOM 1780 C CA . ILE A 1 240 ? -2.041 1.500 -4.945 1.00 95.69 240 ILE A CA 1
ATOM 1781 C C . ILE A 1 240 ? -1.438 1.202 -6.309 1.00 95.69 240 ILE A C 1
ATOM 1783 O O . ILE A 1 240 ? -2.144 0.765 -7.214 1.00 95.69 240 ILE A O 1
ATOM 1787 N N . ALA A 1 241 ? -0.125 1.399 -6.455 1.00 96.94 241 ALA A N 1
ATOM 1788 C CA . ALA A 1 241 ? 0.577 0.967 -7.655 1.00 96.94 241 ALA A CA 1
ATOM 1789 C C . ALA A 1 241 ? 0.436 -0.551 -7.851 1.00 96.94 241 ALA A C 1
ATOM 1791 O O . ALA A 1 241 ? 0.190 -0.997 -8.971 1.00 96.94 241 ALA A O 1
ATOM 1792 N N . GLN A 1 242 ? 0.524 -1.334 -6.769 1.00 97.38 242 GLN A N 1
ATOM 1793 C CA . GLN A 1 242 ? 0.328 -2.781 -6.805 1.00 97.38 242 GLN A CA 1
ATOM 1794 C C . GLN A 1 242 ? -1.122 -3.169 -7.125 1.00 97.38 242 GLN A C 1
ATOM 1796 O O . GLN A 1 242 ? -1.344 -4.064 -7.941 1.00 97.38 242 GLN A O 1
ATOM 1801 N N . GLU A 1 243 ? -2.115 -2.509 -6.525 1.00 96.12 243 GLU A N 1
ATOM 1802 C CA . GLU A 1 243 ? -3.536 -2.735 -6.835 1.00 96.12 243 GLU A CA 1
ATOM 1803 C C . GLU A 1 243 ? -3.822 -2.525 -8.329 1.00 96.12 243 GLU A C 1
ATOM 1805 O O . GLU A 1 243 ? -4.371 -3.413 -8.989 1.00 96.12 243 GLU A O 1
ATOM 1810 N N . ASP A 1 244 ? -3.381 -1.392 -8.882 1.00 96.25 244 ASP A N 1
ATOM 1811 C CA . ASP A 1 244 ? -3.539 -1.054 -10.299 1.00 96.25 244 ASP A CA 1
ATOM 1812 C C . ASP A 1 244 ? -2.765 -2.009 -11.214 1.00 96.25 244 ASP A C 1
ATOM 1814 O O . ASP A 1 244 ? -3.259 -2.408 -12.273 1.00 96.25 244 ASP A O 1
ATOM 1818 N N . PHE A 1 245 ? -1.558 -2.405 -10.811 1.00 96.50 245 PHE A N 1
ATOM 1819 C CA . PHE A 1 245 ? -0.743 -3.387 -11.520 1.00 96.50 245 PHE A CA 1
ATOM 1820 C C . PHE A 1 245 ? -1.467 -4.728 -11.656 1.00 96.50 245 PHE A C 1
ATOM 1822 O O . PHE A 1 245 ? -1.589 -5.252 -12.769 1.00 96.50 245 PHE A O 1
ATOM 1829 N N . LEU A 1 246 ? -2.006 -5.256 -10.554 1.00 96.31 246 LEU A N 1
ATOM 1830 C CA . LEU A 1 246 ? -2.787 -6.492 -10.563 1.00 96.31 246 LEU A CA 1
ATOM 1831 C C . LEU A 1 246 ? -4.083 -6.319 -11.367 1.00 96.31 246 LEU A C 1
ATOM 1833 O O . LEU A 1 246 ? -4.455 -7.203 -12.140 1.00 96.31 246 LEU A O 1
ATOM 1837 N N . ALA A 1 247 ? -4.745 -5.164 -11.256 1.00 95.81 247 ALA A N 1
ATOM 1838 C CA . ALA A 1 247 ? -5.980 -4.878 -11.985 1.00 95.81 247 ALA A CA 1
ATOM 1839 C C . ALA A 1 247 ? -5.743 -4.806 -13.503 1.00 95.81 247 ALA A C 1
ATOM 1841 O O . ALA A 1 247 ? -6.591 -5.222 -14.294 1.00 95.81 247 ALA A O 1
ATOM 1842 N N . ALA A 1 248 ? -4.563 -4.339 -13.920 1.00 94.44 248 ALA A N 1
ATOM 1843 C CA . ALA A 1 248 ? -4.133 -4.302 -15.313 1.00 94.44 248 ALA A CA 1
ATOM 1844 C C . ALA A 1 248 ? -3.665 -5.671 -15.860 1.00 94.44 248 ALA A C 1
ATOM 1846 O O . ALA A 1 248 ? -3.398 -5.788 -17.064 1.00 94.44 248 ALA A O 1
ATOM 1847 N N . GLY A 1 249 ? -3.606 -6.711 -15.020 1.00 93.50 249 GLY A N 1
ATOM 1848 C CA . GLY A 1 249 ? -3.215 -8.074 -15.393 1.00 93.50 249 GLY A CA 1
ATOM 1849 C C . GLY A 1 249 ? -1.754 -8.429 -15.106 1.00 93.50 249 GLY A C 1
ATOM 1850 O O . GLY A 1 249 ? -1.245 -9.406 -15.665 1.00 93.50 249 GLY A O 1
ATOM 1851 N N . GLY A 1 250 ? -1.069 -7.651 -14.266 1.00 94.00 250 GLY A N 1
ATOM 1852 C CA . GLY A 1 250 ? 0.152 -8.102 -13.606 1.00 94.00 250 GLY A CA 1
ATOM 1853 C C . GLY A 1 250 ? -0.137 -9.300 -12.684 1.00 94.00 250 GLY A C 1
ATOM 1854 O O . GLY A 1 250 ? -1.274 -9.471 -12.241 1.00 94.00 250 GLY A O 1
ATOM 1855 N N . PRO A 1 251 ? 0.846 -10.166 -12.398 1.00 94.31 251 PRO A N 1
ATOM 1856 C CA . PRO A 1 251 ? 2.243 -10.093 -12.827 1.00 94.31 251 PRO A CA 1
ATOM 1857 C C . PRO A 1 251 ? 2.520 -10.682 -14.222 1.00 94.31 251 PRO A C 1
ATOM 1859 O O . PRO A 1 251 ? 3.560 -10.417 -14.817 1.00 94.31 251 PRO A O 1
ATOM 1862 N N . ASP A 1 252 ? 1.572 -11.420 -14.804 1.00 93.00 252 ASP A N 1
ATOM 1863 C CA . ASP A 1 252 ? 1.755 -12.065 -16.112 1.00 93.00 252 ASP A CA 1
ATOM 1864 C C . ASP A 1 252 ? 1.968 -11.069 -17.260 1.00 93.00 252 ASP A C 1
ATOM 1866 O O . ASP A 1 252 ? 2.680 -11.357 -18.232 1.00 93.00 252 ASP A O 1
ATOM 1870 N N . ARG A 1 253 ? 1.307 -9.908 -17.186 1.00 92.44 253 ARG A N 1
ATOM 1871 C CA . ARG A 1 253 ? 1.435 -8.829 -18.166 1.00 92.44 253 ARG A CA 1
ATOM 1872 C C . ARG A 1 253 ? 1.491 -7.470 -17.488 1.00 92.44 253 ARG A C 1
ATOM 1874 O O . ARG A 1 253 ? 0.461 -6.847 -17.248 1.00 92.44 253 ARG A O 1
ATOM 1881 N N . ASP A 1 254 ? 2.703 -6.953 -17.336 1.00 93.38 254 ASP A N 1
ATOM 1882 C CA . ASP A 1 254 ? 2.928 -5.576 -16.904 1.00 93.38 254 ASP A CA 1
ATOM 1883 C C . ASP A 1 254 ? 2.600 -4.565 -18.023 1.00 93.38 254 ASP A C 1
ATOM 1885 O O . ASP A 1 254 ? 3.460 -4.100 -18.777 1.00 93.38 254 ASP A O 1
ATOM 1889 N N . LYS A 1 255 ? 1.309 -4.248 -18.180 1.00 92.56 255 LYS A N 1
ATOM 1890 C CA . LYS A 1 255 ? 0.839 -3.232 -19.140 1.00 92.56 255 LYS A CA 1
ATOM 1891 C C . LYS A 1 255 ? 1.229 -1.820 -18.720 1.00 92.56 255 LYS A C 1
ATOM 1893 O O . LYS A 1 255 ? 1.398 -0.954 -19.579 1.00 92.56 255 LYS A O 1
ATOM 1898 N N . LEU A 1 256 ? 1.320 -1.592 -17.413 1.00 93.56 256 LEU A N 1
ATOM 1899 C CA . LEU A 1 256 ? 1.595 -0.282 -16.844 1.00 93.56 256 LEU A CA 1
ATOM 1900 C C . LEU A 1 256 ? 3.095 0.022 -16.856 1.00 93.56 256 LEU A C 1
ATOM 1902 O O . LEU A 1 256 ? 3.472 1.192 -16.886 1.00 93.56 256 LEU A O 1
ATOM 1906 N N . GLY A 1 257 ? 3.958 -0.985 -16.984 1.00 94.25 257 GLY A N 1
ATOM 1907 C CA . GLY A 1 257 ? 5.408 -0.827 -16.951 1.00 94.25 257 GLY A CA 1
ATOM 1908 C C . GLY A 1 257 ? 5.886 -0.413 -15.562 1.00 94.25 257 GLY A C 1
ATOM 1909 O O . GLY A 1 257 ? 6.682 0.524 -15.490 1.00 94.25 257 GLY A O 1
ATOM 1910 N N . LEU A 1 258 ? 5.306 -1.006 -14.514 1.00 95.25 258 LEU A N 1
ATOM 1911 C CA . LEU A 1 258 ? 5.588 -0.720 -13.103 1.00 95.25 258 LEU A CA 1
ATOM 1912 C C . LEU A 1 258 ? 6.550 -1.730 -12.461 1.00 95.25 258 LEU A C 1
ATOM 1914 O O . LEU A 1 258 ? 7.120 -1.405 -11.426 1.00 95.25 258 LEU A O 1
ATOM 1918 N N . ASP A 1 259 ? 6.748 -2.897 -13.079 1.00 95.44 259 ASP A N 1
ATOM 1919 C CA . ASP A 1 259 ? 7.607 -3.994 -12.609 1.00 95.44 259 ASP A CA 1
ATOM 1920 C C . ASP A 1 259 ? 8.706 -4.267 -13.667 1.00 95.44 259 ASP A C 1
ATOM 1922 O O . ASP A 1 259 ? 8.593 -5.154 -14.529 1.00 95.44 259 ASP A O 1
ATOM 1926 N N . PRO A 1 260 ? 9.748 -3.412 -13.719 1.00 94.06 260 PRO A N 1
ATOM 1927 C CA . PRO A 1 260 ? 10.821 -3.498 -14.706 1.00 94.06 260 PRO A CA 1
ATOM 1928 C C . PRO A 1 260 ? 11.799 -4.654 -14.460 1.00 94.06 260 PRO A C 1
ATOM 1930 O O . PRO A 1 260 ? 12.534 -5.005 -15.386 1.00 94.06 260 PRO A O 1
ATOM 1933 N N . ASP A 1 261 ? 11.840 -5.246 -13.270 1.00 92.81 261 ASP A N 1
ATOM 1934 C CA . ASP A 1 261 ? 12.666 -6.401 -12.917 1.00 92.81 261 ASP A CA 1
ATOM 1935 C C . ASP A 1 261 ? 11.912 -7.732 -13.077 1.00 92.81 261 ASP A C 1
ATOM 1937 O O . ASP A 1 261 ? 12.534 -8.767 -13.364 1.00 92.81 261 ASP A O 1
ATOM 1941 N N . GLY A 1 262 ? 10.583 -7.691 -13.108 1.00 94.38 262 GLY A N 1
ATOM 1942 C CA . GLY A 1 262 ? 9.694 -8.808 -13.401 1.00 94.38 262 GLY A CA 1
ATOM 1943 C C . GLY A 1 262 ? 9.545 -9.757 -12.220 1.00 94.38 262 GLY A C 1
ATOM 1944 O O . GLY A 1 262 ? 9.483 -10.971 -12.442 1.00 94.38 262 GLY A O 1
ATOM 1945 N N . ASP A 1 263 ? 9.581 -9.244 -10.991 1.00 94.62 263 ASP A N 1
ATOM 1946 C CA . ASP A 1 263 ? 9.431 -10.040 -9.769 1.00 94.62 263 ASP A CA 1
ATOM 1947 C C . ASP A 1 263 ? 7.955 -10.206 -9.342 1.00 94.62 263 ASP A C 1
ATOM 1949 O O . ASP A 1 263 ? 7.625 -11.077 -8.529 1.00 94.62 263 ASP A O 1
ATOM 1953 N N . GLY A 1 264 ? 7.051 -9.477 -9.998 1.00 95.44 264 GLY A N 1
ATOM 1954 C CA . GLY A 1 264 ? 5.615 -9.462 -9.759 1.00 95.44 264 GLY A CA 1
ATOM 1955 C C . GLY A 1 264 ? 5.175 -8.444 -8.709 1.00 95.44 264 GLY A C 1
ATOM 1956 O O . GLY A 1 264 ? 4.015 -8.494 -8.283 1.00 95.44 264 GLY A O 1
ATOM 1957 N N . ASN A 1 265 ? 6.071 -7.559 -8.283 1.00 96.56 265 ASN A N 1
ATOM 1958 C CA . ASN A 1 265 ? 5.828 -6.500 -7.322 1.00 96.56 265 ASN A CA 1
ATOM 1959 C C . ASN A 1 265 ? 6.068 -5.149 -8.012 1.00 96.56 265 ASN A C 1
ATOM 1961 O O . ASN A 1 265 ? 7.140 -4.850 -8.524 1.00 96.56 265 ASN A O 1
ATOM 1965 N N . ALA A 1 266 ? 5.037 -4.319 -8.069 1.00 96.50 266 ALA A N 1
ATOM 1966 C CA . ALA A 1 266 ? 5.090 -3.019 -8.706 1.00 96.50 266 ALA A CA 1
ATOM 1967 C C . ALA A 1 266 ? 5.874 -2.026 -7.846 1.00 96.50 266 ALA A C 1
ATOM 1969 O O . ALA A 1 266 ? 5.665 -1.917 -6.634 1.00 96.50 266 ALA A O 1
ATOM 1970 N N . CYS A 1 267 ? 6.696 -1.207 -8.500 1.00 96.00 267 CYS A N 1
ATOM 1971 C CA . CYS A 1 267 ? 7.445 -0.140 -7.847 1.00 96.00 267 CYS A CA 1
ATOM 1972 C C . CYS A 1 267 ? 8.328 -0.670 -6.703 1.00 96.00 267 CYS A C 1
ATOM 1974 O O . CYS A 1 267 ? 9.200 -1.494 -6.939 1.00 96.00 267 CYS A O 1
ATOM 1976 N N . ALA A 1 268 ? 8.145 -0.166 -5.479 1.00 94.81 268 ALA A N 1
ATOM 1977 C CA . ALA A 1 268 ? 8.878 -0.614 -4.294 1.00 94.81 268 ALA A CA 1
ATOM 1978 C C . ALA A 1 268 ? 7.994 -1.433 -3.335 1.00 94.81 268 ALA A C 1
ATOM 1980 O O . ALA A 1 268 ? 8.300 -1.525 -2.146 1.00 94.81 268 ALA A O 1
ATOM 1981 N N . TRP A 1 269 ? 6.872 -1.975 -3.820 1.00 97.00 269 TRP A N 1
ATOM 1982 C CA . TRP A 1 269 ? 5.946 -2.730 -2.984 1.00 97.00 269 TRP A CA 1
ATOM 1983 C C . TRP A 1 269 ? 6.588 -4.032 -2.486 1.00 97.00 269 TRP A C 1
ATOM 1985 O O . TRP A 1 269 ? 7.111 -4.812 -3.278 1.00 97.00 269 TRP A O 1
ATOM 1995 N N . ASP A 1 270 ? 6.529 -4.282 -1.175 1.00 96.88 270 ASP A N 1
ATOM 1996 C CA . ASP A 1 270 ? 7.137 -5.460 -0.553 1.00 96.88 270 ASP A CA 1
ATOM 1997 C C . ASP A 1 270 ? 6.076 -6.361 0.111 1.00 96.88 270 ASP A C 1
ATOM 1999 O O . ASP A 1 270 ? 5.488 -5.981 1.131 1.00 96.88 270 ASP A O 1
ATOM 2003 N N . PRO A 1 271 ? 5.846 -7.589 -0.400 1.00 96.62 271 PRO A N 1
ATOM 2004 C CA . PRO A 1 271 ? 4.908 -8.522 0.215 1.00 96.62 271 PRO A CA 1
ATOM 2005 C C . PRO A 1 271 ? 5.353 -9.030 1.594 1.00 96.62 271 PRO A C 1
ATOM 2007 O O . PRO A 1 271 ? 4.514 -9.560 2.327 1.00 96.62 271 PRO A O 1
ATOM 2010 N N . GLN A 1 272 ? 6.635 -8.915 1.963 1.00 96.25 272 GLN A N 1
ATOM 2011 C CA . GLN A 1 272 ? 7.125 -9.361 3.273 1.00 96.25 272 GLN A CA 1
ATOM 2012 C C . GLN A 1 272 ? 6.531 -8.550 4.414 1.00 96.25 272 GLN A C 1
ATOM 2014 O O . GLN A 1 272 ? 6.158 -9.136 5.422 1.00 96.25 272 GLN A O 1
ATOM 2019 N N . VAL A 1 273 ? 6.309 -7.246 4.222 1.00 95.25 273 VAL A N 1
ATOM 2020 C CA . VAL A 1 273 ? 5.678 -6.393 5.242 1.00 95.25 273 VAL A CA 1
ATOM 2021 C C . VAL A 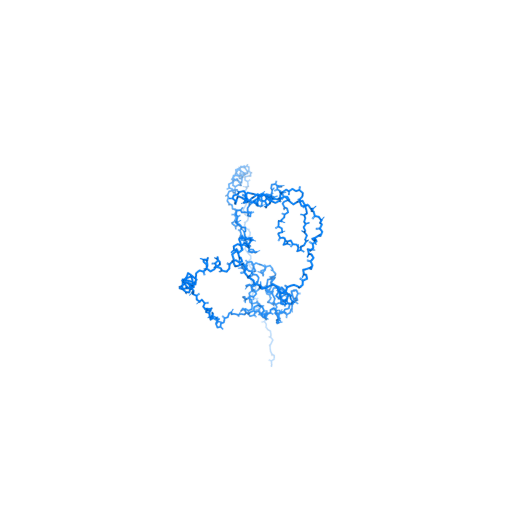1 273 ? 4.330 -6.974 5.681 1.00 95.25 273 VAL A C 1
ATOM 2023 O O . VAL A 1 273 ? 4.042 -7.065 6.872 1.00 95.25 273 VAL A O 1
ATOM 2026 N N . VAL A 1 274 ? 3.516 -7.443 4.730 1.00 94.75 274 VAL A N 1
ATOM 2027 C CA . VAL A 1 274 ? 2.225 -8.083 5.030 1.00 94.75 274 VAL A CA 1
ATOM 2028 C C . VAL A 1 274 ? 2.410 -9.442 5.706 1.00 94.75 274 VAL A C 1
ATOM 2030 O O . VAL A 1 274 ? 1.677 -9.769 6.638 1.00 94.75 274 VAL A O 1
ATOM 2033 N N . ARG A 1 275 ? 3.373 -10.249 5.249 1.00 95.38 275 ARG A N 1
ATOM 2034 C CA . ARG A 1 275 ? 3.640 -11.582 5.814 1.00 95.38 275 ARG A CA 1
ATOM 2035 C C . ARG A 1 275 ? 4.102 -11.491 7.265 1.00 95.38 275 ARG A C 1
ATOM 2037 O O . ARG A 1 275 ? 3.583 -12.225 8.102 1.00 95.38 275 ARG A O 1
ATOM 2044 N N . ASP A 1 276 ? 4.999 -10.561 7.566 1.00 95.69 276 ASP A N 1
ATOM 2045 C CA . ASP A 1 276 ? 5.527 -10.327 8.909 1.00 95.69 276 ASP A CA 1
ATOM 2046 C C . ASP A 1 276 ? 4.428 -9.837 9.857 1.00 95.69 276 ASP A C 1
ATOM 2048 O O . ASP A 1 276 ? 4.336 -10.288 10.998 1.00 95.69 276 ASP A O 1
ATOM 2052 N N . LEU A 1 277 ? 3.537 -8.960 9.380 1.00 94.12 277 LEU A N 1
ATOM 2053 C CA . LEU A 1 277 ? 2.377 -8.508 10.154 1.00 94.12 277 LEU A CA 1
ATOM 2054 C C . LEU A 1 277 ? 1.427 -9.651 10.526 1.00 94.12 277 LEU A C 1
ATOM 2056 O O . LEU A 1 277 ? 0.815 -9.600 11.588 1.00 94.12 277 LEU A O 1
ATOM 2060 N N . VAL A 1 278 ? 1.286 -10.666 9.671 1.00 93.25 278 VAL A N 1
ATOM 2061 C CA . VAL A 1 278 ? 0.453 -11.844 9.962 1.00 93.25 278 VAL A CA 1
ATOM 2062 C C . VAL A 1 278 ? 1.163 -12.818 10.904 1.00 93.25 278 VAL A C 1
ATOM 2064 O O . VAL A 1 278 ? 0.504 -13.442 11.727 1.00 93.25 278 VAL A O 1
ATOM 2067 N N . GLN A 1 279 ? 2.488 -12.947 10.809 1.00 90.25 279 GLN A N 1
ATOM 2068 C CA . GLN A 1 279 ? 3.271 -13.842 11.672 1.00 90.25 279 GLN A CA 1
ATOM 2069 C C . GLN A 1 279 ? 3.433 -13.327 13.108 1.00 90.25 279 GLN A C 1
ATOM 2071 O O . GLN A 1 279 ? 3.632 -14.127 14.017 1.00 90.25 279 GLN A O 1
ATOM 2076 N N . ASN A 1 280 ? 3.362 -12.011 13.311 1.00 83.06 280 ASN A N 1
ATOM 2077 C CA . ASN A 1 280 ? 3.554 -11.367 14.612 1.00 83.06 280 ASN A CA 1
ATOM 2078 C C . ASN A 1 280 ? 2.245 -11.140 15.402 1.00 83.06 280 ASN A C 1
ATOM 2080 O O . ASN A 1 280 ? 2.234 -10.319 16.322 1.00 83.06 280 ASN A O 1
ATOM 2084 N N . GLN A 1 281 ? 1.155 -11.834 15.050 1.00 63.91 281 GLN A N 1
ATOM 2085 C CA . GLN A 1 281 ? -0.108 -11.853 15.809 1.00 63.91 281 GLN A CA 1
ATOM 2086 C C . GLN A 1 281 ? -0.321 -13.190 16.512 1.00 63.91 281 GLN A C 1
ATOM 2088 O O . GLN A 1 281 ? -0.878 -13.160 17.633 1.00 63.91 281 GLN A O 1
#

Secondary structure (DSSP, 8-state):
--------PPP---PPPP---------SSHHHHHHHHHHHHHHSSSS--------TT-SS---S-HHHHHHHHHHHHTT----------PPPPTT-----SS--HHHHHHHHHHHHTTPPP--------PPPPPP------------S--TTS-TTS-HHHHHHHS-HHHHHHHHHHHHHT----PPPPPPPPS-----HHHHHHTT---TT-TTSSPPPTT--HHHHHHHHTTSSSHHHHHHHHHHTTTTT--SS---SS-SS--TT--HHHHHHHHHT-

pLDDT: mean 70.72, std 19.97, range [34.41, 97.38]

Sequence (281 aa):
MSHNASKTVPDSWRSPPSGGRDRKTNVGADMRTIRIIVGLAAATLVTACEPPLPESGARGVGFDTPEQIAQRRDAQLSGQSPLRPQASVLPPAPGTAVASAAPSEAEDLASQTRVALGRPAATTSPTTSPAQQPQTITTASTDLNLDRDNPSISREQDFNAVTAQRDMAADAERLRAARQRYQLVTPTELQRPDSTGPNIFAYALGPSRPVGTSGAYRRGFRASERAAAVKCQNYRSDDIAQEDFLAAGGPDRDKLGLDPDGDGNACAWDPQVVRDLVQNQ

Radius 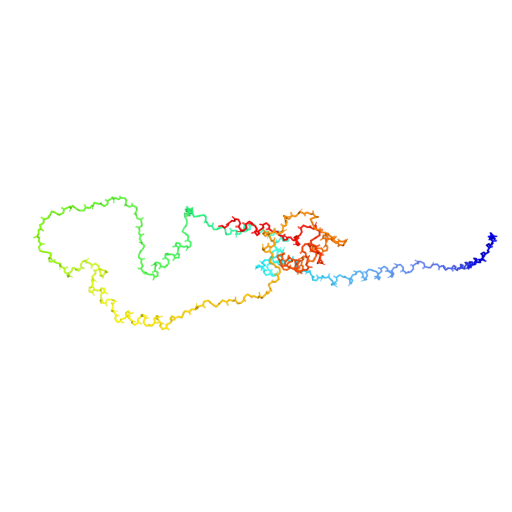of gyration: 44.91 Å; chains: 1; bounding box: 75×73×154 Å

Foldseek 3Di:
DDDDDDDDDDDDDDDDDDDDDDDDDPPPDVPVVVVVVVVVVVVPPPPDDDDPDPPLPQLDPDPDDPVNVVVVVVCVVVVVDDPPPPPPVDPDDPDDDDPDPDQDVVNVVVVVVCVVVVHDDDPDDDDDDDDDDDDDDDDDPDDPPPPLPDPPPPLVPNPVSVCVVDPPVVVVVVVVVVVVPDDDDDDDDDDDPPDPADDVLCCLVPVAAFPPPFPPEDDDPPQDPVVLQVLCSVDSYQVVQLRVQVNVPPPNDRPVSQCSRSRRRGPPDGSVVSVVVVVVD